Protein AF-A0A9J7I6S0-F1 (afdb_monomer_lite)

Radius of gyration: 41.03 Å; chains: 1; bounding box: 87×59×118 Å

pLDDT: mean 75.22, std 21.23, range [31.39, 98.12]

Secondary structure (DSSP, 8-state):
-HHHHHHHHHHHHHHHHHHHHHSPPPPHHHHHHHHHHHHHHHHHHHHHHHHHHHHHHHHHHHHHHHHHS---PPPHHHHHHHHHHHHHTTT-----HHHHHHHHHHHTS-HHHHHHHHHHHHHHHHHTHHHHHHHHHHHHHHHHHT--------------------PPPP-----------------------PPP---------

Sequence (205 aa):
LIFVSLLSLFFEIVLTRCHFLLCRPITPKEIERMVQIIHKKFSSIQMQLKQSTCEAVMILRSRFLDARRKRRNFSKQASEILNEYFYSHLSNPYPSEEAKEELARKCGITVSQVSNWFGNKRIRYKKNIGKAQEEANLYAAKKAAGASPYSMAGPPSGTTTPMMSPAPPQDSMGYSMGSGGYDQQQPYDNSMGGYDPTLHQDLSP

Foldseek 3Di:
DVVVVVVVVVVVVCVVVVVCVVCVDQDVVNVVVVVVVVVVVVVVVVVVVVVVVVVVVVVVVVVVVVVVPPPDDFDPQLVLLLVVLCLVPVVHLDDDQVRLVVSCVRRVHDSVVSVVVSVVLVVVCVVCVPVNVVVSVVSVVVVVVPPDPDDDDDDDDDDDDDDDDDDDDDDDDDDDDDDDDDDDDDDDPPDDDDDDPPDDDDDDD

Structure (mmCIF, N/CA/C/O backbone):
data_AF-A0A9J7I6S0-F1
#
_entry.id   AF-A0A9J7I6S0-F1
#
loop_
_atom_site.group_PDB
_atom_site.id
_atom_site.type_symbol
_atom_site.label_atom_id
_atom_site.label_alt_id
_atom_site.label_comp_id
_atom_site.label_asym_id
_atom_site.label_entity_id
_atom_site.label_seq_id
_atom_site.pdbx_PDB_ins_code
_atom_site.Cartn_x
_atom_site.Cartn_y
_atom_site.Cartn_z
_atom_site.occupancy
_atom_site.B_iso_or_equiv
_atom_site.auth_seq_id
_atom_site.auth_comp_id
_atom_site.auth_asym_id
_atom_site.auth_atom_id
_atom_site.pdbx_PDB_model_num
ATOM 1 N N . LEU A 1 1 ? 64.705 7.836 -68.319 1.00 72.25 1 LEU A N 1
ATOM 2 C CA . LEU A 1 1 ? 63.367 7.450 -68.829 1.00 72.25 1 LEU A CA 1
ATOM 3 C C . LEU A 1 1 ? 62.834 6.212 -68.109 1.00 72.25 1 LEU A C 1
ATOM 5 O O . LEU A 1 1 ? 61.868 6.358 -67.382 1.00 72.25 1 LEU A O 1
ATOM 9 N N . ILE A 1 2 ? 63.514 5.059 -68.170 1.00 78.25 2 ILE A N 1
ATOM 10 C CA . ILE A 1 2 ? 63.079 3.806 -67.505 1.00 78.25 2 ILE A CA 1
ATOM 11 C C . ILE A 1 2 ? 62.842 3.974 -65.993 1.00 78.25 2 ILE A C 1
ATOM 13 O O . ILE A 1 2 ? 61.810 3.556 -65.484 1.00 78.25 2 ILE A O 1
ATOM 17 N N . PHE A 1 3 ? 63.752 4.640 -65.276 1.00 78.38 3 PHE A N 1
ATOM 18 C CA . PHE A 1 3 ? 63.625 4.840 -63.826 1.00 78.38 3 PHE A CA 1
ATOM 19 C C . PHE A 1 3 ? 62.423 5.721 -63.442 1.00 78.38 3 PHE A C 1
ATOM 21 O O . PHE A 1 3 ? 61.744 5.452 -62.460 1.00 78.38 3 PHE A O 1
ATOM 28 N N . VAL A 1 4 ? 62.121 6.737 -64.257 1.00 82.81 4 VAL A N 1
ATOM 29 C CA . VAL A 1 4 ? 60.955 7.616 -64.063 1.00 82.81 4 VAL A CA 1
ATOM 30 C C . VAL A 1 4 ? 59.667 6.837 -64.328 1.00 82.81 4 VAL A C 1
ATOM 32 O O . VAL A 1 4 ? 58.742 6.902 -63.529 1.00 82.81 4 VAL A O 1
ATOM 35 N N . SER A 1 5 ? 59.635 6.021 -65.386 1.00 82.62 5 SER A N 1
ATOM 36 C CA . SER A 1 5 ? 58.492 5.156 -65.696 1.00 82.62 5 SER A CA 1
ATOM 37 C C . SER A 1 5 ? 58.240 4.098 -64.616 1.00 82.62 5 SER A C 1
ATOM 39 O O . SER A 1 5 ? 57.090 3.853 -64.264 1.00 82.62 5 SER A O 1
ATOM 41 N N . LEU A 1 6 ? 59.295 3.501 -64.051 1.00 81.50 6 LEU A N 1
ATOM 42 C CA . LEU A 1 6 ? 59.177 2.531 -62.958 1.00 81.50 6 LEU A CA 1
ATOM 43 C C . LEU A 1 6 ? 58.720 3.183 -61.647 1.00 81.50 6 LEU A C 1
ATOM 45 O O . LEU A 1 6 ? 57.919 2.589 -60.929 1.00 81.50 6 LEU A O 1
ATOM 49 N N . LEU A 1 7 ? 59.173 4.405 -61.350 1.00 81.62 7 LEU A N 1
ATOM 50 C CA . LEU A 1 7 ? 58.750 5.138 -60.156 1.00 81.62 7 LEU A CA 1
ATOM 51 C C . LEU A 1 7 ? 57.285 5.589 -60.254 1.00 81.62 7 LEU A C 1
ATOM 53 O O . LEU A 1 7 ? 56.545 5.458 -59.282 1.00 81.62 7 LEU A O 1
ATOM 57 N N . SER A 1 8 ? 56.841 6.042 -61.431 1.00 81.81 8 SER A N 1
ATOM 58 C CA . SER A 1 8 ? 55.426 6.338 -61.691 1.00 81.81 8 SER A CA 1
ATOM 59 C C . SER A 1 8 ? 54.553 5.089 -61.576 1.00 81.81 8 SER A C 1
ATOM 61 O O . SER A 1 8 ? 53.502 5.141 -60.945 1.00 81.81 8 SER A O 1
ATOM 63 N N . LEU A 1 9 ? 55.004 3.948 -62.110 1.00 82.38 9 LEU A N 1
ATOM 64 C CA . LEU A 1 9 ? 54.277 2.682 -61.995 1.00 82.38 9 LEU A CA 1
ATOM 65 C C . LEU A 1 9 ? 54.204 2.197 -60.538 1.00 82.38 9 LEU A C 1
ATOM 67 O O . LEU A 1 9 ? 53.163 1.720 -60.096 1.00 82.38 9 LEU A O 1
ATOM 71 N N . PHE A 1 10 ? 55.283 2.356 -59.768 1.00 86.19 10 PHE A N 1
ATOM 72 C CA . PHE A 1 10 ? 55.300 2.029 -58.344 1.00 86.19 10 PHE A CA 1
ATOM 73 C C . PHE A 1 10 ? 54.349 2.925 -57.541 1.00 86.19 10 PHE A C 1
ATOM 75 O O . PHE A 1 10 ? 53.592 2.418 -56.716 1.00 86.19 10 PHE A O 1
ATOM 82 N N . PHE A 1 11 ? 54.339 4.234 -57.809 1.00 84.12 11 PHE A N 1
ATOM 83 C CA . PHE A 1 11 ? 53.445 5.174 -57.134 1.00 84.12 11 PHE A CA 1
ATOM 84 C C . PHE A 1 11 ? 51.974 4.881 -57.452 1.00 84.12 11 PHE A C 1
ATOM 86 O O . PHE A 1 11 ? 51.166 4.820 -56.534 1.00 84.12 11 PHE A O 1
ATOM 93 N N . GLU A 1 12 ? 51.635 4.585 -58.710 1.00 82.50 12 GLU A N 1
ATOM 94 C CA . GLU A 1 12 ? 50.286 4.163 -59.118 1.00 82.50 12 GLU A CA 1
ATOM 95 C C . GLU A 1 12 ? 49.853 2.852 -58.449 1.00 82.50 12 GLU A C 1
ATOM 97 O O . GLU A 1 12 ? 48.741 2.752 -57.930 1.00 82.50 12 GLU A O 1
ATOM 102 N N . ILE A 1 13 ? 50.734 1.848 -58.385 1.00 81.69 13 ILE A N 1
ATOM 103 C CA . ILE A 1 13 ? 50.429 0.567 -57.731 1.00 81.69 13 ILE A CA 1
ATOM 104 C C . ILE A 1 13 ? 50.218 0.760 -56.225 1.00 81.69 13 ILE A C 1
ATOM 106 O O . ILE A 1 13 ? 49.260 0.218 -55.669 1.00 81.69 13 ILE A O 1
ATOM 110 N N . VAL A 1 14 ? 51.079 1.535 -55.559 1.00 79.56 14 VAL A N 1
ATOM 111 C CA . VAL A 1 14 ? 50.970 1.806 -54.118 1.00 79.56 14 VAL A CA 1
ATOM 112 C C . VAL A 1 14 ? 49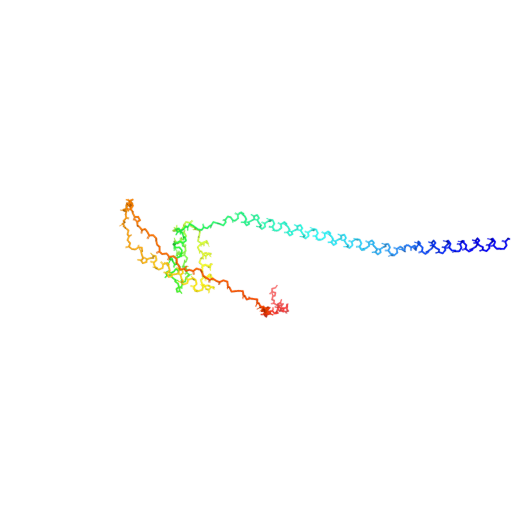.737 2.652 -53.820 1.00 79.56 14 VAL A C 1
ATOM 114 O O . VAL A 1 14 ? 48.998 2.306 -52.906 1.00 79.56 14 VAL A O 1
ATOM 117 N N . LEU A 1 15 ? 49.451 3.690 -54.607 1.00 75.50 15 LEU A N 1
ATOM 118 C CA . LEU A 1 15 ? 48.269 4.536 -54.436 1.00 75.50 15 LEU A CA 1
ATOM 119 C C . LEU A 1 15 ? 46.979 3.740 -54.683 1.00 75.50 15 LEU A C 1
ATOM 121 O O . LEU A 1 15 ? 46.049 3.817 -53.884 1.00 75.50 15 LEU A O 1
ATOM 125 N N . THR A 1 16 ? 46.955 2.886 -55.710 1.00 72.50 16 THR A N 1
ATOM 126 C CA . THR A 1 16 ? 45.819 2.004 -56.019 1.00 72.50 16 THR A CA 1
ATOM 127 C C . THR A 1 16 ? 45.605 0.953 -54.927 1.00 72.50 16 THR A C 1
ATOM 129 O O . THR A 1 16 ? 44.471 0.711 -54.507 1.00 72.50 16 THR A O 1
ATOM 132 N N . ARG A 1 17 ? 46.676 0.337 -54.407 1.00 73.06 17 ARG A N 1
ATOM 133 C CA . ARG A 1 17 ? 46.586 -0.629 -53.298 1.00 73.06 17 ARG A CA 1
ATOM 134 C C . ARG A 1 17 ? 46.224 0.051 -51.976 1.00 73.06 17 ARG A C 1
ATOM 136 O O . ARG A 1 17 ? 45.392 -0.489 -51.256 1.00 73.06 17 ARG A O 1
ATOM 143 N N . CYS A 1 18 ? 46.775 1.225 -51.668 1.00 66.12 18 CYS A N 1
ATOM 144 C CA . CYS A 1 18 ? 46.415 2.010 -50.484 1.00 66.12 18 CYS A CA 1
ATOM 145 C C . CYS A 1 18 ? 44.955 2.463 -50.535 1.00 66.12 18 CYS A C 1
ATOM 147 O O . CYS A 1 18 ? 44.245 2.285 -49.552 1.00 66.12 18 CYS A O 1
ATOM 149 N N . HIS A 1 19 ? 44.474 2.967 -51.671 1.00 68.19 19 HIS A N 1
ATOM 150 C CA . HIS A 1 19 ? 43.074 3.356 -51.847 1.00 68.19 19 HIS A CA 1
ATOM 151 C C . HIS A 1 19 ? 42.121 2.158 -51.676 1.00 68.19 19 HIS A C 1
ATOM 153 O O . HIS A 1 19 ? 41.106 2.256 -50.989 1.00 68.19 19 HIS A O 1
ATOM 159 N N . PHE A 1 20 ? 42.488 0.986 -52.205 1.00 61.53 20 PHE A N 1
ATOM 160 C CA . PHE A 1 20 ? 41.703 -0.245 -52.059 1.00 61.53 20 PHE A CA 1
ATOM 161 C C . PHE A 1 20 ? 41.722 -0.828 -50.632 1.00 61.53 20 PHE A C 1
ATOM 163 O O . PHE A 1 20 ? 40.747 -1.440 -50.197 1.00 61.53 20 PHE A O 1
ATOM 170 N N . LEU A 1 21 ? 42.819 -0.644 -49.889 1.00 60.88 21 LEU A N 1
ATOM 171 C CA . LEU A 1 21 ? 42.944 -1.082 -48.493 1.00 60.88 21 LEU A CA 1
ATOM 172 C C . LEU A 1 21 ? 42.267 -0.116 -47.505 1.00 60.88 21 LEU A C 1
ATOM 174 O O . LEU A 1 21 ? 41.755 -0.569 -46.484 1.00 60.88 21 LEU A O 1
ATOM 178 N N . LEU A 1 22 ? 42.233 1.185 -47.810 1.00 63.19 22 LEU A N 1
ATOM 179 C CA . LEU A 1 22 ? 41.617 2.222 -46.970 1.00 63.19 22 LEU A CA 1
ATOM 180 C C . LEU A 1 22 ? 40.100 2.335 -47.174 1.00 63.19 22 LEU A C 1
ATOM 182 O O . LEU A 1 22 ? 39.379 2.664 -46.235 1.00 63.19 22 LEU A O 1
ATOM 186 N N . CYS A 1 23 ? 39.596 2.007 -48.364 1.00 61.94 23 CYS A N 1
ATOM 187 C CA . CYS A 1 23 ? 38.170 1.998 -48.677 1.00 61.94 23 CYS A CA 1
ATOM 188 C C . CYS A 1 23 ? 37.728 0.595 -49.088 1.00 61.94 23 CYS A C 1
ATOM 190 O O . CYS A 1 23 ? 37.363 0.355 -50.239 1.00 61.94 23 CYS A O 1
ATOM 192 N N . ARG A 1 24 ? 37.751 -0.359 -48.149 1.00 68.44 24 ARG A N 1
ATOM 193 C CA . ARG A 1 24 ? 37.153 -1.672 -48.408 1.00 68.44 24 ARG A CA 1
ATOM 194 C C . ARG A 1 24 ? 35.646 -1.466 -48.648 1.00 68.44 24 ARG A C 1
ATOM 196 O O . ARG A 1 24 ? 34.964 -0.993 -47.737 1.00 68.44 24 ARG A O 1
ATOM 203 N N . PRO A 1 25 ? 35.113 -1.780 -49.842 1.00 71.00 25 PRO A N 1
ATOM 204 C CA . PRO A 1 25 ? 33.725 -1.480 -50.164 1.00 71.00 25 PRO A CA 1
ATOM 205 C C . PRO A 1 25 ? 32.802 -2.289 -49.252 1.00 71.00 25 PRO A C 1
ATOM 207 O O . PRO A 1 25 ? 32.903 -3.516 -49.174 1.00 71.00 25 PRO A O 1
ATOM 210 N N . ILE A 1 26 ? 31.914 -1.593 -48.540 1.00 77.44 26 ILE A N 1
ATOM 211 C CA . ILE A 1 26 ? 30.920 -2.226 -47.675 1.00 77.44 26 ILE A CA 1
ATOM 212 C C . ILE A 1 26 ? 29.985 -3.040 -48.569 1.00 77.44 26 ILE A C 1
ATOM 214 O O . ILE A 1 26 ? 29.344 -2.503 -49.473 1.00 77.44 26 ILE A O 1
ATOM 218 N N . THR A 1 27 ? 29.918 -4.351 -48.338 1.00 85.44 27 THR A N 1
ATOM 219 C CA . THR A 1 27 ? 29.053 -5.214 -49.147 1.00 85.44 27 THR A CA 1
ATOM 220 C C . THR A 1 27 ? 27.579 -4.918 -48.843 1.00 85.44 27 THR A C 1
ATOM 222 O O . THR A 1 27 ? 27.237 -4.703 -47.679 1.00 85.44 27 THR A O 1
ATOM 225 N N . PRO A 1 28 ? 26.667 -4.970 -49.830 1.00 88.06 28 PRO A N 1
ATOM 226 C CA . PRO A 1 28 ? 25.233 -4.760 -49.593 1.00 88.06 28 PRO A CA 1
ATOM 227 C C . PRO A 1 28 ? 24.658 -5.653 -48.477 1.00 88.06 28 PRO A C 1
ATOM 229 O O . PRO A 1 28 ? 23.868 -5.200 -47.656 1.00 88.06 28 PRO A O 1
ATOM 232 N N . LYS A 1 29 ? 25.161 -6.890 -48.355 1.00 86.94 29 LYS A N 1
ATOM 233 C CA . LYS A 1 29 ? 24.804 -7.837 -47.282 1.00 86.94 29 LYS A CA 1
ATOM 234 C C . LYS A 1 29 ? 25.206 -7.362 -45.879 1.00 86.94 29 LYS A C 1
ATOM 236 O O . LYS A 1 29 ? 24.575 -7.732 -44.893 1.00 86.94 29 LYS A O 1
ATOM 241 N N . GLU A 1 30 ? 26.288 -6.595 -45.768 1.00 87.69 30 GLU A N 1
ATOM 242 C CA . GLU A 1 30 ? 26.726 -5.972 -44.514 1.00 87.69 30 GLU A CA 1
ATOM 243 C C . GLU A 1 30 ? 25.759 -4.863 -44.099 1.00 87.69 30 GLU A C 1
ATOM 245 O O . GLU A 1 30 ? 25.342 -4.812 -42.944 1.00 87.69 30 GLU A O 1
ATOM 250 N N . ILE A 1 31 ? 25.344 -4.037 -45.065 1.00 89.00 31 ILE A N 1
ATOM 251 C CA . ILE A 1 31 ? 24.371 -2.957 -44.865 1.00 89.00 31 ILE A CA 1
ATOM 252 C C . ILE A 1 31 ? 23.028 -3.543 -44.420 1.00 89.00 31 ILE A C 1
ATOM 254 O O . ILE A 1 31 ? 22.474 -3.106 -43.415 1.00 89.00 31 ILE A O 1
ATOM 258 N N . GLU A 1 32 ? 22.540 -4.586 -45.095 1.00 93.06 32 GLU A N 1
ATOM 259 C CA . GLU A 1 32 ? 21.309 -5.289 -44.713 1.00 93.06 32 GLU A CA 1
ATOM 260 C C . GLU A 1 32 ? 21.382 -5.843 -43.282 1.00 93.06 32 GLU A C 1
ATOM 262 O O . GLU A 1 32 ? 20.454 -5.647 -42.492 1.00 93.06 32 GLU A O 1
ATOM 267 N N . ARG A 1 33 ? 22.506 -6.471 -42.901 1.00 92.94 33 ARG A N 1
ATOM 268 C CA . ARG A 1 33 ? 22.736 -6.936 -41.521 1.00 92.94 33 ARG A CA 1
ATOM 269 C C . ARG A 1 33 ? 22.703 -5.785 -40.518 1.00 92.94 33 ARG A C 1
ATOM 271 O O . ARG A 1 33 ? 22.066 -5.911 -39.473 1.00 92.94 33 ARG A O 1
ATOM 278 N N . MET A 1 34 ? 23.359 -4.667 -40.820 1.00 93.12 34 MET A N 1
ATOM 279 C CA . MET A 1 34 ? 23.369 -3.489 -39.947 1.00 93.12 34 MET A CA 1
ATOM 280 C C . MET A 1 34 ? 21.966 -2.899 -39.774 1.00 93.12 34 MET A C 1
ATOM 282 O O . MET A 1 34 ? 21.552 -2.647 -38.645 1.00 93.12 34 MET A O 1
ATOM 286 N N . VAL A 1 35 ? 21.194 -2.763 -40.854 1.00 95.38 35 VAL A N 1
ATOM 287 C CA . VAL A 1 35 ? 19.803 -2.281 -40.806 1.00 95.38 35 VAL A CA 1
ATOM 288 C C . VAL A 1 35 ? 18.925 -3.210 -39.964 1.00 95.38 35 VAL A C 1
ATOM 290 O O . VAL A 1 35 ? 18.157 -2.744 -39.122 1.00 95.38 35 VAL A O 1
ATOM 293 N N . GLN A 1 36 ? 19.078 -4.529 -40.102 1.00 94.88 36 GLN A N 1
ATOM 294 C CA . GLN A 1 36 ? 18.363 -5.490 -39.257 1.00 94.88 36 GLN A CA 1
ATOM 295 C C . GLN A 1 36 ? 18.731 -5.352 -37.774 1.00 94.88 36 GLN A C 1
ATOM 297 O O . GLN A 1 36 ? 17.855 -5.435 -36.910 1.00 94.88 36 GLN A O 1
ATOM 302 N N . ILE A 1 37 ? 20.010 -5.124 -37.458 1.00 96.56 37 ILE A N 1
ATOM 303 C CA . ILE A 1 37 ? 20.459 -4.865 -36.083 1.00 96.56 37 ILE A CA 1
ATOM 304 C C . ILE A 1 37 ? 19.821 -3.577 -35.556 1.00 96.56 37 ILE A C 1
ATOM 306 O O . ILE A 1 37 ? 19.310 -3.576 -34.435 1.00 96.56 37 ILE A O 1
ATOM 310 N N . ILE A 1 38 ? 19.781 -2.514 -36.362 1.00 96.62 38 ILE A N 1
ATOM 311 C CA . ILE A 1 38 ? 19.157 -1.237 -35.997 1.00 96.62 38 ILE A CA 1
ATOM 312 C C . ILE A 1 38 ? 17.666 -1.430 -35.710 1.00 96.62 38 ILE A C 1
ATOM 314 O O . ILE A 1 38 ? 17.203 -1.021 -34.648 1.00 96.62 38 ILE A O 1
ATOM 318 N N . HIS A 1 39 ? 16.918 -2.119 -36.575 1.00 97.50 39 HIS A N 1
ATOM 319 C CA . HIS A 1 39 ? 15.495 -2.391 -36.344 1.00 97.50 39 HIS A CA 1
ATOM 320 C C . HIS A 1 39 ? 15.245 -3.218 -35.076 1.00 97.50 39 HIS A C 1
ATOM 322 O O . HIS A 1 39 ? 14.311 -2.935 -34.319 1.00 97.50 39 HIS A O 1
ATOM 328 N N . LYS A 1 40 ? 16.103 -4.207 -34.791 1.00 96.44 40 LYS A N 1
ATOM 329 C CA . LYS A 1 40 ? 16.036 -4.991 -33.548 1.00 96.44 40 LYS A CA 1
ATOM 330 C C . LYS A 1 40 ? 16.305 -4.120 -32.321 1.00 96.44 40 LYS A C 1
ATOM 332 O O . LYS A 1 40 ? 15.558 -4.192 -31.346 1.00 96.44 40 LYS A O 1
ATOM 337 N N . LYS A 1 41 ? 17.333 -3.268 -32.369 1.00 96.31 41 LYS A N 1
ATOM 338 C CA . LYS A 1 41 ? 17.655 -2.328 -31.284 1.00 96.31 41 LYS A CA 1
ATOM 339 C C . LYS A 1 41 ? 16.537 -1.311 -31.077 1.00 96.31 41 LYS A C 1
ATOM 341 O O . LYS A 1 41 ? 16.138 -1.100 -29.939 1.00 96.31 41 LYS A O 1
ATOM 346 N N . PHE A 1 42 ? 15.976 -0.762 -32.151 1.00 98.12 42 PHE A N 1
ATOM 347 C CA . PHE A 1 42 ? 14.841 0.156 -32.093 1.00 98.12 42 PHE A CA 1
ATOM 348 C C . PHE A 1 42 ? 13.621 -0.497 -31.434 1.00 98.12 42 PHE A C 1
ATOM 350 O O . PHE A 1 42 ? 13.045 0.062 -30.505 1.00 98.12 42 PHE A O 1
ATOM 357 N N . SER A 1 43 ? 13.282 -1.722 -31.841 1.00 97.31 43 SER A N 1
ATOM 358 C CA . SER A 1 43 ? 12.174 -2.481 -31.245 1.00 97.31 43 SER A CA 1
ATOM 359 C C . SER A 1 43 ? 12.411 -2.768 -29.759 1.00 97.31 43 SER A C 1
ATOM 361 O O . SER A 1 43 ? 11.501 -2.614 -28.945 1.00 97.31 43 SER A O 1
ATOM 363 N N . SER A 1 44 ? 13.645 -3.124 -29.390 1.00 97.69 44 SER A N 1
ATOM 364 C CA . SER A 1 44 ? 14.041 -3.334 -27.994 1.00 97.69 44 SER A CA 1
ATOM 365 C C . SER A 1 44 ? 13.906 -2.056 -27.165 1.00 97.69 44 SER A C 1
ATOM 367 O O . SER A 1 44 ? 13.341 -2.099 -26.076 1.00 97.69 44 SER A O 1
ATOM 369 N N . ILE A 1 45 ? 14.386 -0.920 -27.678 1.00 97.75 45 ILE A N 1
ATOM 370 C CA . ILE A 1 45 ? 14.277 0.381 -27.005 1.00 97.75 45 ILE A CA 1
ATOM 371 C C . ILE A 1 45 ? 12.804 0.766 -26.851 1.00 97.75 45 ILE A C 1
ATOM 373 O O . ILE A 1 45 ? 12.380 1.143 -25.763 1.00 97.75 45 ILE A O 1
ATOM 377 N N . GLN A 1 46 ? 11.993 0.603 -27.900 1.00 97.44 46 GLN A N 1
ATOM 378 C CA . GLN A 1 46 ? 10.555 0.863 -27.842 1.00 97.44 46 GLN A CA 1
ATOM 379 C C . GLN A 1 46 ? 9.876 0.028 -26.747 1.00 97.44 46 GLN A C 1
ATOM 381 O O . GLN A 1 46 ? 9.049 0.546 -25.998 1.00 97.44 46 GLN A O 1
ATOM 386 N N . MET A 1 47 ? 10.214 -1.259 -26.647 1.00 97.25 47 MET A N 1
ATOM 387 C CA . MET A 1 47 ? 9.663 -2.142 -25.621 1.00 97.25 47 MET A CA 1
ATOM 388 C C . MET A 1 47 ? 10.096 -1.711 -24.218 1.00 97.25 47 MET A C 1
ATOM 390 O O . MET A 1 47 ? 9.254 -1.615 -23.331 1.00 97.25 47 MET A O 1
ATOM 394 N N . GLN A 1 48 ? 11.376 -1.386 -24.028 1.00 96.81 48 GLN A N 1
ATOM 395 C CA . GLN A 1 48 ? 11.898 -0.914 -22.744 1.00 96.81 48 GLN A CA 1
ATOM 396 C C . GLN A 1 48 ? 11.242 0.394 -22.299 1.00 96.81 48 GLN A C 1
ATOM 398 O O . GLN A 1 48 ? 10.866 0.512 -21.138 1.00 96.81 48 GLN A O 1
ATOM 403 N N . LEU A 1 49 ? 11.043 1.347 -23.214 1.00 97.56 49 LEU A N 1
ATOM 404 C CA . LEU A 1 49 ? 10.355 2.605 -22.916 1.00 97.56 49 LEU A CA 1
ATOM 405 C C . LEU A 1 49 ? 8.888 2.377 -22.537 1.00 97.56 49 LEU A C 1
ATOM 407 O O . LEU A 1 49 ? 8.392 2.981 -21.588 1.00 97.56 49 LEU A O 1
ATOM 411 N N . LYS A 1 50 ? 8.186 1.484 -23.247 1.00 96.31 50 LYS A N 1
ATOM 412 C CA . LYS A 1 50 ? 6.806 1.109 -22.900 1.00 96.31 50 LYS A CA 1
ATOM 413 C C . LYS A 1 50 ? 6.739 0.456 -21.522 1.00 96.31 50 LYS A C 1
ATOM 415 O O . LYS A 1 50 ? 5.862 0.805 -20.734 1.00 96.31 50 LYS A O 1
ATOM 420 N N . GLN A 1 51 ? 7.671 -0.448 -21.230 1.00 97.62 51 GLN A N 1
ATOM 421 C CA . GLN A 1 51 ? 7.745 -1.145 -19.953 1.00 97.62 51 GLN A CA 1
ATOM 422 C C . GLN A 1 51 ? 8.024 -0.174 -18.803 1.00 97.62 51 GLN A C 1
ATOM 424 O O . GLN A 1 51 ? 7.237 -0.120 -17.862 1.00 97.62 51 GLN A O 1
ATOM 429 N N . SER A 1 52 ? 9.068 0.654 -18.908 1.00 97.56 52 SER A N 1
ATOM 430 C CA . SER A 1 52 ? 9.426 1.620 -17.862 1.00 97.56 52 SER A CA 1
ATOM 431 C C . SER A 1 52 ? 8.322 2.652 -17.627 1.00 97.56 52 SER A C 1
ATOM 433 O O . SER A 1 52 ? 8.043 3.018 -16.487 1.00 97.56 52 SER A O 1
ATOM 435 N N . THR A 1 53 ? 7.628 3.072 -18.689 1.00 97.44 53 THR A N 1
ATOM 436 C CA . THR A 1 53 ? 6.462 3.956 -18.574 1.00 97.44 53 THR A CA 1
ATOM 437 C C . THR A 1 53 ? 5.313 3.255 -17.855 1.00 97.44 53 THR A C 1
ATOM 439 O O . THR A 1 53 ? 4.728 3.831 -16.941 1.00 97.44 53 THR A O 1
ATOM 442 N N . CYS A 1 54 ? 4.992 2.012 -18.226 1.00 96.50 54 CYS A 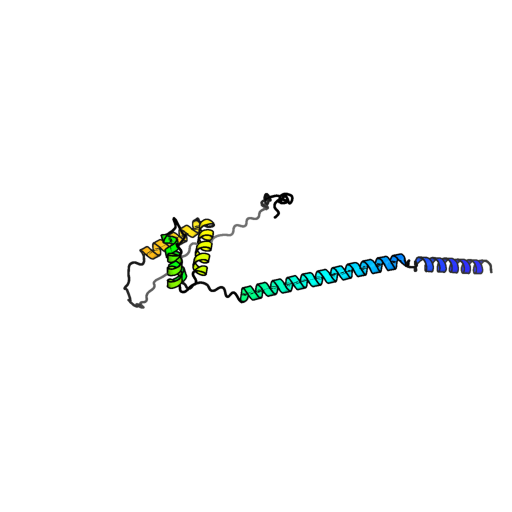N 1
ATOM 443 C CA . CYS A 1 54 ? 3.937 1.238 -17.573 1.00 96.50 54 CYS A CA 1
ATOM 444 C C . CYS A 1 54 ? 4.237 1.045 -16.081 1.00 96.50 54 CYS A C 1
ATOM 446 O O . CYS A 1 54 ? 3.377 1.301 -15.239 1.00 96.50 54 CYS A O 1
ATOM 448 N N . GLU A 1 55 ? 5.474 0.683 -15.744 1.00 97.00 55 GLU A N 1
ATOM 449 C CA . GLU A 1 55 ? 5.938 0.550 -14.364 1.00 97.00 55 GLU A CA 1
ATOM 450 C C . GLU A 1 55 ? 5.810 1.865 -13.596 1.00 97.00 55 GLU A C 1
ATOM 452 O O . GLU A 1 55 ? 5.213 1.890 -12.519 1.00 97.00 55 GLU A O 1
ATOM 457 N N . ALA A 1 56 ? 6.280 2.977 -14.165 1.00 97.19 56 ALA A N 1
ATOM 458 C CA . ALA A 1 56 ? 6.159 4.292 -13.545 1.00 97.19 56 ALA A CA 1
ATOM 459 C C . ALA A 1 56 ? 4.691 4.684 -13.310 1.00 97.19 56 ALA A C 1
ATOM 461 O O . ALA A 1 56 ? 4.343 5.169 -12.230 1.00 97.19 56 ALA A O 1
ATOM 462 N N . VAL A 1 57 ? 3.810 4.429 -14.284 1.00 97.31 57 VAL A N 1
ATOM 463 C CA . VAL A 1 57 ? 2.367 4.682 -14.164 1.00 97.31 57 VAL A CA 1
ATOM 464 C C . VAL A 1 57 ? 1.746 3.801 -13.081 1.00 97.31 57 VAL A C 1
ATOM 466 O O . VAL A 1 57 ? 0.959 4.298 -12.274 1.00 97.31 57 VAL A O 1
ATOM 469 N N . MET A 1 58 ? 2.100 2.516 -13.014 1.00 95.62 58 MET A N 1
ATOM 470 C CA . MET A 1 58 ? 1.605 1.609 -11.975 1.00 95.62 58 MET A CA 1
ATOM 471 C C . MET A 1 58 ? 2.083 2.027 -10.582 1.00 95.62 58 MET A C 1
ATOM 473 O O . MET A 1 58 ? 1.277 2.067 -9.649 1.00 95.62 58 MET A O 1
ATOM 477 N N . ILE A 1 59 ? 3.351 2.419 -10.440 1.00 96.00 59 ILE A N 1
ATOM 478 C CA . ILE A 1 59 ? 3.907 2.946 -9.188 1.00 96.00 59 ILE A CA 1
ATOM 479 C C . ILE A 1 59 ? 3.159 4.214 -8.777 1.00 96.00 59 ILE A C 1
ATOM 481 O O . ILE A 1 59 ? 2.710 4.326 -7.635 1.00 96.00 59 ILE A O 1
ATOM 485 N N . LEU A 1 60 ? 2.977 5.160 -9.700 1.00 95.75 60 LEU A N 1
ATOM 486 C CA . LEU A 1 60 ? 2.267 6.404 -9.421 1.00 95.75 60 LEU A CA 1
ATOM 487 C C . LEU A 1 60 ? 0.811 6.140 -9.023 1.00 95.75 60 LEU A C 1
ATOM 489 O O . LEU A 1 60 ? 0.334 6.705 -8.039 1.00 95.75 60 LEU A O 1
ATOM 493 N N . ARG A 1 61 ? 0.123 5.232 -9.727 1.00 94.50 61 ARG A N 1
ATOM 494 C CA . ARG A 1 61 ? -1.243 4.804 -9.401 1.00 94.50 61 ARG A CA 1
ATOM 495 C C . ARG A 1 61 ? -1.316 4.186 -8.007 1.00 94.50 61 ARG A C 1
ATOM 497 O O . ARG A 1 61 ? -2.216 4.547 -7.251 1.00 94.50 61 ARG A O 1
ATOM 504 N N . SER A 1 62 ? -0.383 3.301 -7.649 1.00 92.12 62 SER A N 1
ATOM 505 C CA . SER A 1 62 ? -0.325 2.719 -6.302 1.00 92.12 62 SER A CA 1
ATOM 506 C C . SER A 1 62 ? -0.144 3.809 -5.257 1.00 92.12 62 SER A C 1
ATOM 508 O O . SER A 1 62 ? -0.973 3.927 -4.361 1.00 92.12 62 SER A O 1
ATOM 510 N N . ARG A 1 63 ? 0.861 4.679 -5.424 1.00 89.38 63 ARG A N 1
ATOM 511 C CA . ARG A 1 63 ? 1.143 5.774 -4.484 1.00 89.38 63 ARG A CA 1
ATOM 512 C C . ARG A 1 63 ? -0.040 6.725 -4.334 1.00 89.38 63 ARG A C 1
ATOM 514 O O . ARG A 1 63 ? -0.328 7.154 -3.223 1.00 89.38 63 ARG A O 1
ATOM 521 N N . PHE A 1 64 ? -0.749 7.023 -5.420 1.00 87.94 64 PHE A N 1
ATOM 522 C CA . PHE A 1 64 ? -1.963 7.835 -5.381 1.00 87.94 64 PHE A CA 1
ATOM 523 C C . PHE A 1 64 ? -3.089 7.142 -4.603 1.00 87.94 64 PHE A C 1
ATOM 525 O O . PHE A 1 64 ? -3.714 7.757 -3.740 1.00 87.94 64 PHE A O 1
ATOM 532 N N . LEU A 1 65 ? -3.338 5.855 -4.861 1.00 84.62 65 LEU A N 1
ATOM 533 C CA . LEU A 1 65 ? -4.356 5.080 -4.145 1.00 84.62 65 LEU A CA 1
ATOM 534 C C . LEU A 1 65 ? -3.999 4.881 -2.665 1.00 84.62 65 LEU A C 1
ATOM 536 O O . LEU A 1 65 ? -4.891 4.921 -1.817 1.00 84.62 65 LEU A O 1
ATOM 540 N N . ASP A 1 66 ? -2.717 4.704 -2.352 1.00 82.06 66 ASP A N 1
ATOM 541 C CA . ASP A 1 66 ? -2.181 4.622 -0.993 1.00 82.06 66 ASP A CA 1
ATOM 542 C C . ASP A 1 66 ? -2.320 5.962 -0.261 1.00 82.06 66 ASP A C 1
ATOM 544 O O . ASP A 1 66 ? -2.820 5.992 0.860 1.00 82.06 66 ASP A O 1
ATOM 548 N N . ALA A 1 67 ? -1.965 7.080 -0.902 1.00 78.88 67 ALA A N 1
ATOM 549 C CA . ALA A 1 67 ? -2.132 8.420 -0.338 1.00 78.88 67 ALA A CA 1
ATOM 550 C C . ALA A 1 67 ? -3.614 8.773 -0.125 1.00 78.88 67 ALA A C 1
ATOM 552 O O . ALA A 1 67 ? -3.974 9.378 0.887 1.00 78.88 67 ALA A O 1
ATOM 553 N N . ARG A 1 68 ? -4.497 8.349 -1.043 1.00 76.44 68 ARG A N 1
ATOM 554 C CA . ARG A 1 68 ? -5.953 8.495 -0.899 1.00 76.44 68 ARG A CA 1
ATOM 555 C C . ARG A 1 68 ? -6.502 7.629 0.232 1.00 76.44 68 ARG A C 1
ATOM 557 O O . ARG A 1 68 ? -7.449 8.032 0.909 1.00 76.44 68 ARG A O 1
ATOM 564 N N . ARG A 1 69 ? -5.906 6.458 0.480 1.00 74.25 69 ARG A N 1
ATOM 565 C CA . ARG A 1 69 ? -6.156 5.659 1.685 1.00 74.25 69 ARG A CA 1
ATOM 566 C C . ARG A 1 69 ? -5.513 6.350 2.886 1.00 74.25 69 ARG A C 1
ATOM 568 O O . ARG A 1 69 ? -4.492 5.917 3.410 1.00 74.25 69 ARG A O 1
ATOM 575 N N . LYS A 1 70 ? -6.154 7.416 3.375 1.00 64.31 70 LYS A N 1
ATOM 576 C CA . LYS A 1 70 ? -5.787 8.059 4.640 1.00 64.31 70 LYS A CA 1
ATOM 577 C C . LYS A 1 70 ? -5.809 6.998 5.741 1.00 64.31 70 LYS A C 1
ATOM 579 O O . LYS A 1 70 ? -6.880 6.577 6.177 1.00 64.31 70 LYS A O 1
ATOM 584 N N . ARG A 1 71 ? -4.627 6.541 6.172 1.00 64.56 71 ARG A N 1
ATOM 585 C CA . ARG A 1 71 ? -4.477 5.593 7.280 1.00 64.56 71 ARG A CA 1
ATOM 586 C C . ARG A 1 71 ? -4.907 6.312 8.553 1.00 64.56 71 ARG A C 1
ATOM 588 O O . ARG A 1 71 ? -4.123 7.000 9.197 1.00 64.56 71 ARG A O 1
ATOM 595 N N . ARG A 1 72 ? -6.194 6.224 8.871 1.00 72.12 72 ARG A N 1
ATOM 596 C CA . ARG A 1 72 ? -6.732 6.749 10.119 1.00 72.12 72 ARG A CA 1
ATOM 597 C C . ARG A 1 72 ? -6.379 5.753 11.211 1.00 72.12 72 ARG A C 1
ATOM 599 O O . ARG A 1 72 ? -6.884 4.634 11.212 1.00 72.12 72 ARG A O 1
ATOM 606 N N . ASN A 1 73 ? -5.483 6.156 12.108 1.00 83.00 73 ASN A N 1
ATOM 607 C CA . ASN A 1 73 ? -5.360 5.472 13.387 1.00 83.00 73 ASN A CA 1
ATOM 608 C C . ASN A 1 73 ? -6.717 5.555 14.090 1.00 83.00 73 ASN A C 1
ATOM 610 O O . ASN A 1 73 ? -7.411 6.572 13.989 1.00 83.00 73 ASN A O 1
ATOM 614 N N . PHE A 1 74 ? -7.107 4.483 14.769 1.00 88.25 74 PHE A N 1
ATOM 615 C CA . PHE A 1 74 ? -8.285 4.530 15.622 1.00 88.25 74 PHE A CA 1
ATOM 616 C C . PHE A 1 74 ? -8.075 5.550 16.740 1.00 88.25 74 PHE A C 1
ATOM 618 O O . PHE A 1 74 ? -6.940 5.844 17.124 1.00 88.25 74 PHE A O 1
ATOM 625 N N . SER A 1 75 ? -9.172 6.100 17.263 1.00 90.88 75 SER A N 1
ATOM 626 C CA . SER A 1 75 ? -9.097 6.944 18.452 1.00 90.88 75 SER A CA 1
ATOM 627 C C . SER A 1 75 ? -8.474 6.156 19.612 1.00 90.88 75 SER A C 1
ATOM 629 O O . SER A 1 75 ? -8.503 4.917 19.640 1.00 90.88 75 SER A O 1
ATOM 631 N N . LYS A 1 76 ? -7.899 6.870 20.586 1.00 90.56 76 LYS A N 1
ATOM 632 C CA . LYS A 1 76 ? -7.337 6.241 21.789 1.00 90.56 76 LYS A CA 1
ATOM 633 C C . LYS A 1 76 ? -8.397 5.398 22.503 1.00 90.56 76 LYS A C 1
ATOM 635 O O . LYS A 1 76 ? -8.139 4.240 22.801 1.00 90.56 76 LYS A O 1
ATOM 640 N N . GLN A 1 77 ? -9.602 5.945 22.653 1.00 93.31 77 GLN A N 1
ATOM 641 C CA . GLN A 1 77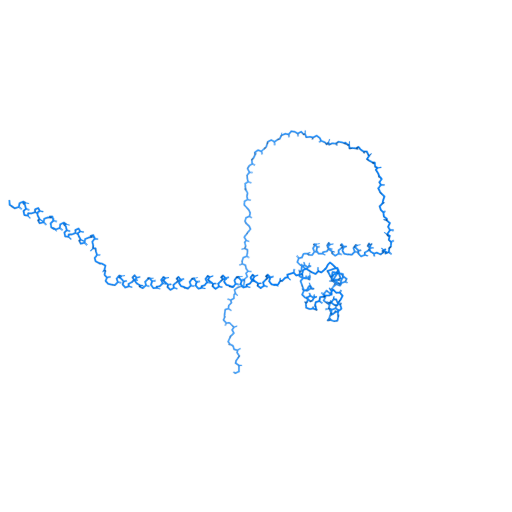 ? -10.741 5.264 23.267 1.00 93.31 77 GLN A CA 1
ATOM 642 C C . GLN A 1 77 ? -11.140 3.986 22.513 1.00 93.31 77 GLN A C 1
ATOM 644 O O . GLN A 1 77 ? -11.269 2.933 23.128 1.00 93.31 77 GLN A O 1
ATOM 649 N N . ALA A 1 78 ? -11.275 4.038 21.181 1.00 93.38 78 ALA A N 1
ATOM 650 C CA . ALA A 1 78 ? -11.584 2.849 20.383 1.00 93.38 78 ALA A CA 1
ATOM 651 C C . ALA A 1 78 ? -10.495 1.774 20.528 1.00 93.38 78 ALA A C 1
ATOM 653 O O . ALA A 1 78 ? -10.786 0.590 20.679 1.00 93.38 78 ALA A O 1
ATOM 654 N N . SER A 1 79 ? -9.227 2.191 20.531 1.00 94.38 79 SER A N 1
ATOM 655 C CA . SER A 1 79 ? -8.100 1.278 20.734 1.00 94.38 79 SER A CA 1
ATOM 656 C C . SER A 1 79 ? -8.107 0.652 22.131 1.00 94.38 79 SER A C 1
ATOM 658 O O . SER A 1 79 ? -7.788 -0.525 22.262 1.00 94.38 79 SER A O 1
ATOM 660 N N . GLU A 1 80 ? -8.462 1.406 23.172 1.00 93.94 80 GLU A N 1
ATOM 661 C CA . GLU A 1 80 ? -8.591 0.895 24.543 1.00 93.94 80 GLU A CA 1
ATOM 662 C C . GLU A 1 80 ? -9.708 -0.153 24.638 1.00 93.94 80 GLU A C 1
ATOM 664 O O . GLU A 1 80 ? -9.444 -1.260 25.096 1.00 93.94 80 GLU A O 1
ATOM 669 N N . ILE A 1 81 ? -10.897 0.127 24.091 1.00 94.50 81 ILE A N 1
ATOM 670 C CA . ILE A 1 81 ? -12.038 -0.808 24.086 1.00 94.50 81 ILE A CA 1
ATOM 671 C C . ILE A 1 81 ? -11.685 -2.123 23.371 1.00 94.50 81 ILE A C 1
ATOM 673 O O . ILE A 1 81 ? -11.950 -3.212 23.883 1.00 94.50 81 ILE A O 1
ATOM 677 N N 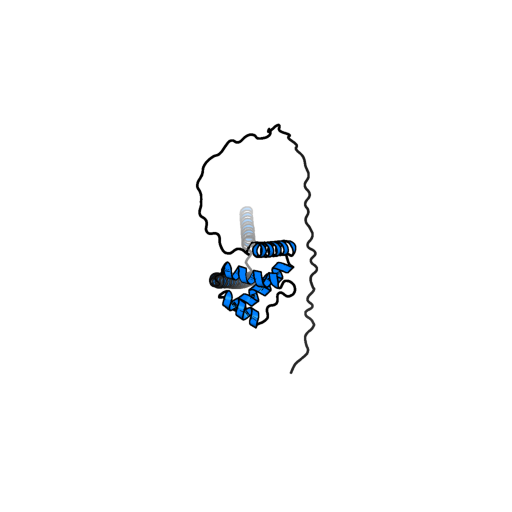. LEU A 1 82 ? -11.059 -2.041 22.192 1.00 95.75 82 LEU A N 1
ATOM 678 C CA . LEU A 1 82 ? -10.656 -3.225 21.426 1.00 95.75 82 LEU A CA 1
ATOM 679 C C . LEU A 1 82 ? -9.578 -4.045 22.152 1.00 95.75 82 LEU A C 1
ATOM 681 O O . LEU A 1 82 ? -9.642 -5.276 22.159 1.00 95.75 82 LEU A O 1
ATOM 685 N N . ASN A 1 83 ? -8.598 -3.381 22.777 1.00 94.38 83 ASN A N 1
ATOM 686 C CA . ASN A 1 83 ? -7.577 -4.062 23.575 1.00 94.38 83 ASN A CA 1
ATOM 687 C C . ASN A 1 83 ? -8.177 -4.700 24.835 1.00 94.38 83 ASN A C 1
ATOM 689 O O . ASN A 1 83 ? -7.803 -5.823 25.154 1.00 94.38 83 ASN A O 1
ATOM 693 N N . GLU A 1 84 ? -9.127 -4.050 25.513 1.00 94.56 84 GLU A N 1
ATOM 694 C CA . GLU A 1 84 ? -9.814 -4.634 26.671 1.00 94.56 84 GLU A CA 1
ATOM 695 C C . GLU A 1 84 ? -10.497 -5.946 26.325 1.00 94.56 84 GLU A C 1
ATOM 697 O O . GLU A 1 84 ? -10.331 -6.950 27.020 1.00 94.56 84 GLU A O 1
ATOM 702 N N . TYR A 1 85 ? -11.263 -5.939 25.235 1.00 95.00 85 TYR A N 1
ATOM 703 C CA . TYR A 1 85 ? -11.953 -7.131 24.784 1.00 95.00 85 TYR A CA 1
ATOM 704 C C . TYR A 1 85 ? -10.945 -8.229 24.431 1.00 95.00 85 TYR A C 1
ATOM 706 O O . TYR A 1 85 ? -11.085 -9.367 24.870 1.00 95.00 85 TYR A O 1
ATOM 714 N N . PHE A 1 86 ? -9.886 -7.880 23.695 1.00 94.69 86 PHE A N 1
ATOM 715 C CA . PHE A 1 86 ? -8.853 -8.835 23.299 1.00 94.69 86 PHE A CA 1
ATOM 716 C C . PHE A 1 86 ? -8.160 -9.473 24.506 1.00 94.69 86 PHE A C 1
ATOM 718 O O . PHE A 1 86 ? -8.010 -10.692 24.547 1.00 94.69 86 PHE A O 1
ATOM 725 N N . TYR A 1 87 ? -7.759 -8.667 25.495 1.00 92.44 87 TYR A N 1
ATOM 726 C CA . TYR A 1 87 ? -7.049 -9.165 26.670 1.00 92.44 87 TYR A CA 1
ATOM 727 C C . TYR A 1 87 ? -7.956 -9.918 27.652 1.00 92.44 87 TYR A C 1
ATOM 729 O O . TYR A 1 87 ? -7.501 -10.862 28.289 1.00 92.44 87 TYR A O 1
ATOM 737 N N . SER A 1 88 ? -9.243 -9.568 27.737 1.00 91.88 88 SER A N 1
ATOM 738 C CA . SER A 1 88 ? -10.216 -10.351 28.518 1.00 91.88 88 SER A CA 1
ATOM 739 C C . SER A 1 88 ? -10.565 -11.701 27.878 1.00 91.88 88 SER A C 1
ATOM 741 O O . SER A 1 88 ? -10.991 -12.606 28.587 1.00 91.88 88 SER A O 1
ATOM 743 N N . HIS A 1 89 ? -10.333 -11.866 26.570 1.00 92.12 89 HIS A N 1
ATOM 744 C CA . HIS A 1 89 ? -10.635 -13.082 25.806 1.00 92.12 89 HIS A CA 1
ATOM 745 C C . HIS A 1 89 ? -9.377 -13.703 25.170 1.00 92.12 89 HIS A C 1
ATOM 747 O O . HIS A 1 89 ? -9.435 -14.229 24.059 1.00 92.12 89 HIS A O 1
ATOM 753 N N . LEU A 1 90 ? -8.223 -13.662 25.852 1.00 89.81 90 LEU A N 1
ATOM 754 C CA . LEU A 1 90 ? -6.956 -14.191 25.313 1.00 89.81 90 LEU A CA 1
ATOM 755 C C . LEU A 1 90 ? -7.003 -15.681 24.957 1.00 89.81 90 LEU A C 1
ATOM 757 O O . LEU A 1 90 ? -6.318 -16.099 24.025 1.00 89.81 90 LEU A O 1
ATOM 761 N N . SER A 1 91 ? -7.804 -16.474 25.672 1.00 87.19 91 SER A N 1
ATOM 762 C CA . SER A 1 91 ? -7.989 -17.901 25.384 1.00 87.19 91 SER A CA 1
ATOM 763 C C . SER A 1 91 ? -8.697 -18.142 24.049 1.00 87.19 91 SER A C 1
ATOM 765 O O . SER A 1 91 ? -8.380 -19.104 23.353 1.00 87.19 91 SER A O 1
ATOM 767 N N . ASN A 1 92 ? -9.624 -17.258 23.665 1.00 90.62 92 ASN A N 1
ATOM 768 C CA . ASN A 1 92 ? -10.370 -17.342 22.414 1.00 90.62 92 ASN A CA 1
ATOM 769 C C . ASN A 1 92 ? -10.667 -15.941 21.827 1.00 90.62 92 ASN A C 1
ATOM 771 O O . ASN A 1 92 ? -11.794 -15.450 21.924 1.00 90.62 92 ASN A O 1
ATOM 775 N N . PRO A 1 93 ? -9.680 -15.279 21.188 1.00 91.00 93 PRO A N 1
ATOM 776 C CA . PRO A 1 93 ? -9.802 -13.899 20.706 1.00 91.00 93 PRO A CA 1
ATOM 777 C C . PRO A 1 93 ? -10.507 -13.813 19.336 1.00 91.00 93 PRO A C 1
ATOM 779 O O . PRO A 1 93 ? -10.007 -13.210 18.371 1.00 91.00 93 PRO A O 1
ATOM 782 N N . TYR A 1 94 ? -11.673 -14.451 19.244 1.00 93.75 94 TYR A N 1
ATOM 783 C CA . TYR A 1 94 ? -12.549 -14.497 18.077 1.00 93.75 94 TYR A CA 1
ATOM 784 C C . TYR A 1 94 ? -13.943 -14.000 18.486 1.00 93.75 94 TYR A C 1
ATOM 786 O O . TYR A 1 94 ? -14.776 -14.807 18.894 1.00 93.75 94 TYR A O 1
ATOM 794 N N . PRO A 1 95 ? -14.204 -12.679 18.415 1.00 93.50 95 PRO A N 1
ATOM 795 C CA . PRO A 1 95 ? -15.526 -12.150 18.733 1.00 93.50 95 PRO A CA 1
ATOM 796 C C . PRO A 1 95 ? -16.583 -12.736 17.787 1.00 93.50 95 PRO A C 1
ATOM 798 O O . PRO A 1 95 ? -16.339 -12.845 16.579 1.00 93.50 95 PRO A O 1
ATOM 801 N N . SER A 1 96 ? -17.749 -13.083 18.339 1.00 95.50 96 SER A N 1
ATOM 802 C CA . SER A 1 96 ? -18.945 -13.439 17.566 1.00 95.50 96 SER A CA 1
ATOM 803 C C . SER A 1 96 ? -19.409 -12.261 16.704 1.00 95.50 96 SER A C 1
ATOM 805 O O . SER A 1 96 ? -18.952 -11.132 16.887 1.00 95.50 96 SER A O 1
ATOM 807 N N . GLU A 1 97 ? -20.315 -12.504 15.757 1.00 94.69 97 GLU A N 1
ATOM 808 C CA . GLU A 1 97 ? -20.799 -11.435 14.874 1.00 94.69 97 GLU A CA 1
ATOM 809 C C . GLU A 1 97 ? -21.487 -10.311 15.663 1.00 94.69 97 GLU A C 1
ATOM 811 O O . GLU A 1 97 ? -21.113 -9.149 15.525 1.00 94.69 97 GLU A O 1
ATOM 816 N N . GLU A 1 98 ? -22.347 -10.673 16.615 1.00 95.44 98 GLU A N 1
ATOM 817 C CA . GLU A 1 98 ? -22.981 -9.737 17.552 1.00 95.44 98 GLU A CA 1
ATOM 818 C C . GLU A 1 98 ? -21.949 -8.937 18.372 1.00 95.44 98 GLU A C 1
ATOM 820 O O . GLU A 1 98 ? -22.044 -7.716 18.509 1.00 95.44 98 GLU A O 1
ATOM 825 N N . ALA A 1 99 ? -20.893 -9.593 18.871 1.00 95.00 99 ALA A N 1
ATOM 826 C CA . ALA A 1 99 ? -19.843 -8.903 19.618 1.00 95.00 99 ALA A CA 1
ATOM 827 C C . ALA A 1 99 ? -19.068 -7.906 18.740 1.00 95.00 99 ALA A C 1
ATOM 829 O O . ALA A 1 99 ? -18.665 -6.842 19.219 1.00 95.00 99 ALA A O 1
ATOM 830 N N . LYS A 1 100 ? -18.856 -8.212 17.453 1.00 96.44 100 LYS A N 1
ATOM 831 C CA . LYS A 1 100 ? -18.222 -7.270 16.519 1.00 96.44 100 LYS A CA 1
ATOM 832 C C . LYS A 1 100 ? -19.114 -6.066 16.242 1.00 96.44 100 LYS A C 1
ATOM 834 O O . LYS A 1 100 ? -18.579 -4.961 16.157 1.00 96.44 100 LYS A O 1
ATOM 839 N N . GLU A 1 101 ? -20.423 -6.262 16.100 1.00 97.00 101 GLU A N 1
ATOM 840 C CA . GLU A 1 101 ? -21.393 -5.175 15.918 1.00 97.00 101 GLU A CA 1
ATOM 841 C C . GLU A 1 101 ? -21.388 -4.225 17.118 1.00 97.00 101 GLU A C 1
ATOM 843 O O . GLU A 1 101 ? -21.267 -3.008 16.953 1.00 97.00 101 GLU A O 1
ATOM 848 N N . GLU A 1 102 ? -21.394 -4.768 18.335 1.00 96.44 102 GLU A N 1
ATOM 849 C CA . GLU A 1 102 ? -21.354 -3.953 19.547 1.00 96.44 102 GLU A CA 1
ATOM 850 C C . GLU A 1 102 ? -20.017 -3.207 19.700 1.00 96.44 102 GLU A C 1
ATOM 852 O O . GLU A 1 102 ? -19.989 -2.019 20.037 1.00 96.44 102 GLU A O 1
ATOM 857 N N . LEU A 1 103 ? -18.887 -3.857 19.399 1.00 96.50 103 LEU A N 1
ATOM 858 C CA . LEU A 1 103 ? -17.573 -3.204 19.397 1.00 96.50 103 LEU A CA 1
ATOM 859 C C . LEU A 1 103 ? -17.486 -2.098 18.339 1.00 96.50 103 LEU A C 1
ATOM 861 O O . LEU A 1 103 ? -16.948 -1.027 18.623 1.00 96.50 103 LEU A O 1
ATOM 865 N N . ALA A 1 104 ? -18.032 -2.332 17.145 1.00 96.69 104 ALA A N 1
ATOM 866 C CA . ALA A 1 104 ? -18.107 -1.351 16.068 1.00 96.69 104 ALA A CA 1
ATOM 867 C C . ALA A 1 104 ? -18.901 -0.113 16.508 1.00 96.69 104 ALA A C 1
ATOM 869 O O . ALA A 1 104 ? -18.408 1.013 16.385 1.00 96.69 104 ALA A O 1
ATOM 870 N N . ARG A 1 105 ? -20.073 -0.326 17.122 1.00 96.31 105 ARG A N 1
ATOM 871 C CA . ARG A 1 105 ? -20.928 0.733 17.672 1.00 96.31 105 ARG A CA 1
ATOM 872 C C . ARG A 1 105 ? -20.221 1.533 18.769 1.00 96.31 105 ARG A C 1
ATOM 874 O O . ARG A 1 105 ? -20.193 2.758 18.693 1.00 96.31 105 ARG A O 1
ATOM 881 N N . LYS A 1 106 ? -19.600 0.866 19.753 1.00 95.12 106 LYS A N 1
ATOM 882 C CA . LYS A 1 106 ? -18.865 1.527 20.853 1.00 95.12 106 LYS A CA 1
ATOM 883 C C . LYS A 1 106 ? -17.654 2.325 20.370 1.00 95.12 106 LYS A C 1
ATOM 885 O O . LYS A 1 106 ? -17.346 3.375 20.923 1.00 95.12 106 LYS A O 1
ATOM 890 N N . CYS A 1 107 ? -16.950 1.817 19.362 1.00 94.75 107 CYS A N 1
ATOM 891 C CA . CYS A 1 107 ? -15.727 2.429 18.849 1.00 94.75 107 CYS A CA 1
ATOM 892 C C . CYS A 1 107 ? -15.980 3.477 17.752 1.00 94.75 107 CYS A C 1
ATOM 894 O O . CYS A 1 107 ? -15.045 4.189 17.380 1.00 94.75 107 CYS A O 1
ATOM 896 N N . GLY A 1 108 ? -17.201 3.560 17.210 1.00 94.44 108 GLY A N 1
ATOM 897 C CA . GLY A 1 108 ? -17.528 4.423 16.071 1.00 94.44 108 GLY A CA 1
ATOM 898 C C . GLY A 1 108 ? -16.794 4.024 14.784 1.00 94.44 108 GLY A C 1
ATOM 899 O O . GLY A 1 108 ? -16.384 4.888 14.009 1.00 94.44 108 GLY A O 1
ATOM 900 N N . ILE A 1 109 ? -16.571 2.724 14.578 1.00 94.50 109 ILE A N 1
ATOM 901 C CA . ILE A 1 109 ? -15.873 2.155 13.412 1.00 94.50 109 ILE A CA 1
ATOM 902 C C . ILE A 1 109 ? -16.742 1.085 12.749 1.00 94.50 109 ILE A C 1
ATOM 904 O O . ILE A 1 109 ? -17.749 0.667 13.306 1.00 94.50 109 ILE A O 1
ATOM 908 N N . THR A 1 110 ? -16.374 0.623 11.556 1.00 95.25 110 THR A N 1
ATOM 909 C CA . THR A 1 110 ? -17.149 -0.409 10.853 1.00 95.25 110 THR A CA 1
ATOM 910 C C . THR A 1 110 ? -16.831 -1.820 11.359 1.00 95.25 110 THR A C 1
ATOM 912 O O . THR A 1 110 ? -15.716 -2.103 11.803 1.00 95.25 110 THR A O 1
ATOM 915 N N . VAL A 1 111 ? -17.777 -2.753 11.215 1.00 95.38 111 VAL A N 1
ATOM 916 C CA . VAL A 1 111 ? -17.597 -4.181 11.565 1.00 95.38 111 VAL A CA 1
ATOM 917 C C . VAL A 1 111 ? -16.406 -4.807 10.821 1.00 95.38 111 VAL A C 1
ATOM 919 O O . VAL A 1 111 ? -15.637 -5.593 11.383 1.00 95.38 111 VAL A O 1
ATOM 922 N N . SER A 1 112 ? -16.176 -4.396 9.569 1.00 94.81 112 SER A N 1
ATOM 923 C CA . SER A 1 112 ? -14.999 -4.809 8.794 1.00 94.81 112 SER A CA 1
ATOM 924 C C . SER A 1 112 ? -13.690 -4.313 9.425 1.00 94.81 112 SER A C 1
ATOM 926 O O . SER A 1 112 ? -12.713 -5.059 9.504 1.00 94.81 112 SER A O 1
ATOM 928 N N . GLN A 1 113 ? -13.654 -3.077 9.937 1.00 94.38 113 GLN A N 1
ATOM 929 C CA . GLN A 1 113 ? -12.487 -2.540 10.644 1.00 94.38 113 GLN A CA 1
ATOM 930 C C . GLN A 1 113 ? -12.208 -3.299 11.947 1.00 94.38 113 GLN A C 1
ATOM 932 O O . GLN A 1 113 ? -11.045 -3.602 12.213 1.00 94.38 113 GLN A O 1
ATOM 937 N N . VAL A 1 114 ? -13.247 -3.669 12.704 1.00 96.19 114 VAL A N 1
ATOM 938 C CA . VAL A 1 114 ? -13.126 -4.538 13.890 1.00 96.19 114 VAL A CA 1
ATOM 939 C C . VAL A 1 114 ? -12.542 -5.897 13.494 1.00 96.19 114 VAL A C 1
ATOM 941 O O . VAL A 1 114 ? -11.522 -6.314 14.040 1.00 96.19 114 VAL A O 1
ATOM 944 N N . SER A 1 115 ? -13.115 -6.552 12.481 1.00 96.00 115 SER A N 1
ATOM 945 C CA . SER A 1 115 ? -12.655 -7.862 11.991 1.00 96.00 115 SER A CA 1
ATOM 946 C C . SER A 1 115 ? -11.181 -7.841 11.576 1.00 96.00 115 SER A C 1
ATOM 948 O O . SER A 1 115 ? -10.383 -8.677 12.013 1.00 96.00 115 SER A O 1
ATOM 950 N N . ASN A 1 116 ? -10.793 -6.830 10.794 1.00 95.31 116 ASN A N 1
ATOM 951 C CA . ASN A 1 116 ? -9.414 -6.626 10.361 1.00 95.31 116 ASN A CA 1
ATOM 952 C C . ASN A 1 116 ? -8.475 -6.326 11.537 1.00 95.31 116 ASN A C 1
ATOM 954 O O . ASN A 1 116 ? -7.326 -6.776 11.544 1.00 95.31 116 ASN A O 1
ATOM 958 N N . TRP A 1 117 ? -8.932 -5.573 12.538 1.00 95.62 117 TRP A N 1
ATOM 959 C CA . TRP A 1 117 ? -8.131 -5.274 13.721 1.00 95.62 117 TRP A CA 1
ATOM 960 C C . TRP A 1 117 ? -7.846 -6.534 14.537 1.00 95.62 117 TRP A C 1
ATOM 962 O O . TRP A 1 117 ? -6.682 -6.791 14.838 1.00 95.62 117 TRP A O 1
ATOM 972 N N . PHE A 1 118 ? -8.859 -7.364 14.813 1.00 96.38 118 PHE A N 1
ATOM 973 C CA . PHE A 1 118 ? -8.682 -8.614 15.562 1.00 96.38 118 PHE A CA 1
ATOM 974 C C . PHE A 1 118 ? -7.790 -9.611 14.818 1.00 96.38 118 PHE A C 1
ATOM 976 O O . PHE A 1 118 ? -6.891 -10.195 15.425 1.00 96.38 118 PHE A O 1
ATOM 983 N N . GLY A 1 119 ? -7.963 -9.753 13.499 1.00 95.75 119 GLY A N 1
ATOM 984 C CA . GLY A 1 119 ? -7.072 -10.574 12.673 1.00 95.75 119 GLY A CA 1
ATOM 985 C C . GLY A 1 119 ? -5.611 -10.131 12.783 1.00 95.75 119 GLY A C 1
ATOM 986 O O . GLY A 1 119 ? -4.728 -10.931 13.097 1.00 95.75 119 GLY A O 1
ATOM 987 N N . ASN A 1 120 ? -5.359 -8.830 12.623 1.00 95.06 120 ASN A N 1
ATOM 988 C CA . ASN A 1 120 ? -4.017 -8.266 12.744 1.00 95.06 120 ASN A CA 1
ATOM 989 C C . ASN A 1 120 ? -3.446 -8.372 14.167 1.00 95.06 120 ASN A C 1
ATOM 991 O O . ASN A 1 120 ? -2.262 -8.680 14.324 1.00 95.06 120 ASN A O 1
ATOM 995 N N . LYS A 1 121 ? -4.254 -8.129 15.207 1.00 94.56 121 LYS A N 1
ATOM 996 C CA . LYS A 1 121 ? -3.827 -8.196 16.613 1.00 94.56 121 LYS A CA 1
ATOM 997 C C . LYS A 1 121 ? -3.405 -9.618 16.990 1.00 94.56 121 LYS A C 1
ATOM 999 O O . LYS A 1 121 ? -2.328 -9.771 17.560 1.00 94.56 121 LYS A O 1
ATOM 1004 N N . ARG A 1 122 ? -4.152 -10.655 16.579 1.00 95.00 122 ARG A N 1
ATOM 1005 C CA . ARG A 1 122 ? -3.769 -12.068 16.796 1.00 95.00 122 ARG A CA 1
ATOM 1006 C C . ARG A 1 122 ? -2.427 -12.420 16.156 1.00 95.00 122 ARG A C 1
ATOM 1008 O O . ARG A 1 122 ? -1.589 -13.046 16.799 1.00 95.00 122 ARG A O 1
ATOM 1015 N N . ILE A 1 123 ? -2.195 -11.995 14.910 1.00 93.69 123 ILE A N 1
ATOM 1016 C CA . ILE A 1 123 ? -0.922 -12.248 14.215 1.00 93.69 123 ILE A CA 1
ATOM 1017 C C . ILE A 1 123 ? 0.241 -11.588 14.966 1.00 93.69 123 ILE A C 1
ATOM 1019 O O . ILE A 1 123 ? 1.270 -12.227 15.174 1.00 93.69 123 ILE A O 1
ATOM 1023 N N . ARG A 1 124 ? 0.084 -10.328 15.396 1.00 92.12 124 ARG A N 1
ATOM 1024 C CA . ARG A 1 124 ? 1.121 -9.611 16.160 1.00 92.12 124 ARG A CA 1
ATOM 1025 C C . ARG A 1 124 ? 1.382 -10.254 17.521 1.00 92.12 124 ARG A C 1
ATOM 1027 O O . ARG A 1 124 ? 2.544 -10.406 17.880 1.00 92.12 124 ARG A O 1
ATOM 1034 N N . TYR A 1 125 ? 0.324 -10.660 18.224 1.00 89.00 125 TYR A N 1
ATOM 1035 C CA . TYR A 1 125 ? 0.418 -11.341 19.515 1.00 89.00 125 TYR A CA 1
ATOM 1036 C C . TYR A 1 125 ? 1.202 -12.654 19.386 1.00 89.00 125 TYR A C 1
ATOM 1038 O O . TYR A 1 125 ? 2.183 -12.857 20.093 1.00 89.00 125 TYR A O 1
ATOM 1046 N N . LYS A 1 126 ? 0.859 -13.494 18.396 1.00 88.38 126 LYS A N 1
ATOM 1047 C CA . LYS A 1 126 ? 1.548 -14.772 18.150 1.00 88.38 126 LYS A CA 1
ATOM 1048 C C . LYS A 1 126 ? 3.011 -14.598 17.731 1.00 88.38 126 LYS A C 1
ATOM 1050 O O . LYS A 1 126 ? 3.850 -15.406 18.106 1.00 88.38 126 LYS A O 1
ATOM 1055 N N . LYS A 1 127 ? 3.325 -13.567 16.938 1.00 88.62 127 LYS A N 1
ATOM 1056 C CA . LYS A 1 127 ? 4.696 -13.316 16.462 1.00 88.62 127 LYS A CA 1
ATOM 1057 C C . LYS A 1 127 ? 5.626 -12.764 17.547 1.00 88.62 127 LYS A C 1
ATOM 1059 O O . LYS A 1 127 ? 6.825 -12.975 17.448 1.00 88.62 127 LYS A O 1
ATOM 1064 N N . ASN A 1 128 ? 5.097 -12.063 18.553 1.00 83.25 128 ASN A N 1
ATOM 1065 C CA . ASN A 1 128 ? 5.889 -11.365 19.570 1.00 83.25 128 ASN A CA 1
ATOM 1066 C C . ASN A 1 128 ? 5.364 -11.641 20.987 1.00 83.25 128 ASN A C 1
ATOM 1068 O O . ASN A 1 128 ? 5.049 -10.701 21.716 1.00 83.25 128 ASN A O 1
ATOM 1072 N N . ILE A 1 129 ? 5.275 -12.917 21.377 1.00 76.38 129 ILE A N 1
ATOM 1073 C CA . ILE A 1 129 ? 4.644 -13.339 22.642 1.00 76.38 129 ILE A CA 1
ATOM 1074 C C . ILE A 1 129 ? 5.217 -12.584 23.854 1.00 76.38 129 ILE A C 1
ATOM 1076 O O . ILE A 1 129 ? 4.443 -12.073 24.653 1.00 76.38 129 ILE A O 1
ATOM 1080 N N . GLY A 1 130 ? 6.543 -12.422 23.957 1.00 72.38 130 GLY A N 1
ATOM 1081 C CA . GLY A 1 130 ? 7.172 -11.722 25.089 1.00 72.38 130 GLY A CA 1
ATOM 1082 C C . GLY A 1 130 ? 6.716 -10.264 25.252 1.00 72.38 130 GLY A C 1
ATOM 1083 O O . GLY A 1 130 ? 6.263 -9.874 26.323 1.00 72.38 130 GLY A O 1
ATOM 1084 N N . LYS A 1 131 ? 6.743 -9.474 24.169 1.00 73.00 131 LYS A N 1
ATOM 1085 C CA . LYS A 1 131 ? 6.276 -8.071 24.185 1.00 73.00 131 LYS A CA 1
ATOM 1086 C C . LYS A 1 131 ? 4.760 -7.969 24.353 1.00 73.00 131 LYS A C 1
ATOM 1088 O O . LYS A 1 131 ? 4.253 -7.056 24.992 1.00 73.00 131 LYS A O 1
ATOM 1093 N N . ALA A 1 132 ? 4.021 -8.907 23.771 1.00 76.06 132 ALA A N 1
ATOM 1094 C CA . ALA A 1 132 ? 2.570 -8.908 23.841 1.00 76.06 132 ALA A CA 1
ATOM 1095 C C . ALA A 1 132 ? 2.053 -9.302 25.236 1.00 76.06 132 ALA A C 1
ATOM 1097 O O . ALA A 1 132 ? 1.004 -8.817 25.659 1.00 76.06 132 ALA A O 1
ATOM 1098 N N . GLN A 1 133 ? 2.801 -10.138 25.962 1.00 73.81 133 GLN A N 1
ATOM 1099 C CA . GLN A 1 133 ? 2.515 -10.470 27.353 1.00 73.81 133 GLN A CA 1
ATOM 1100 C C . GLN A 1 133 ? 2.776 -9.279 28.279 1.00 73.81 133 GLN A C 1
ATOM 1102 O O . GLN A 1 133 ? 1.980 -9.023 29.176 1.00 73.81 133 GLN A O 1
ATOM 1107 N N . GLU A 1 134 ? 3.834 -8.506 28.032 1.00 74.06 134 GLU A N 1
ATOM 1108 C CA . GLU A 1 134 ? 4.087 -7.250 28.744 1.00 74.06 134 GLU A CA 1
ATOM 1109 C C . GLU A 1 134 ? 2.944 -6.239 28.534 1.00 74.06 134 GLU A C 1
ATOM 1111 O O . GLU A 1 134 ? 2.423 -5.688 29.504 1.00 74.06 134 GLU A O 1
ATOM 1116 N N . GLU A 1 135 ? 2.470 -6.060 27.293 1.00 78.69 135 GLU A N 1
ATOM 1117 C CA . GLU A 1 135 ? 1.300 -5.215 27.006 1.00 78.69 135 GLU A CA 1
ATOM 1118 C C . GLU A 1 135 ? 0.029 -5.708 27.719 1.00 78.69 135 GLU A C 1
ATOM 1120 O O . GLU A 1 135 ? -0.756 -4.896 28.215 1.00 78.69 135 GLU A O 1
ATOM 1125 N N . ALA A 1 136 ? -0.185 -7.027 27.773 1.00 77.25 136 ALA A N 1
ATOM 1126 C CA . ALA A 1 136 ? -1.317 -7.623 28.478 1.00 77.25 136 ALA A CA 1
ATOM 1127 C C . ALA A 1 136 ? -1.233 -7.367 29.991 1.00 77.25 136 ALA A C 1
ATOM 1129 O O . ALA A 1 136 ? -2.219 -6.960 30.607 1.00 77.25 136 ALA A O 1
ATOM 1130 N N . ASN A 1 137 ? -0.044 -7.539 30.574 1.00 82.06 137 ASN A N 1
ATOM 1131 C CA . ASN A 1 137 ? 0.213 -7.297 31.992 1.00 82.06 137 ASN A CA 1
ATOM 1132 C C . ASN A 1 137 ? 0.009 -5.816 32.350 1.00 82.06 137 ASN A C 1
ATOM 1134 O O . ASN A 1 137 ? -0.625 -5.509 33.358 1.00 82.06 137 ASN A O 1
ATOM 1138 N N . LEU A 1 138 ? 0.466 -4.892 31.498 1.00 80.56 138 LEU A N 1
ATOM 1139 C CA . LEU A 1 138 ? 0.226 -3.457 31.661 1.00 80.56 138 LEU A CA 1
ATOM 1140 C C . LEU A 1 138 ? -1.272 -3.126 31.623 1.00 80.56 138 LEU A C 1
ATOM 1142 O O . LEU A 1 138 ? -1.755 -2.321 32.422 1.00 80.56 138 LEU A O 1
ATOM 1146 N N . TYR A 1 139 ? -2.022 -3.750 30.710 1.00 80.88 139 TYR A N 1
ATOM 1147 C CA . TYR A 1 139 ? -3.465 -3.539 30.609 1.00 80.88 139 TYR A CA 1
ATOM 1148 C C . TYR A 1 139 ? -4.205 -4.053 31.851 1.00 80.88 139 TYR A C 1
ATOM 1150 O O . TYR A 1 139 ? -5.077 -3.365 32.385 1.00 80.88 139 TYR A O 1
ATOM 1158 N N . ALA A 1 140 ? -3.817 -5.229 32.351 1.00 81.06 140 ALA A N 1
ATOM 1159 C CA . ALA A 1 140 ? -4.336 -5.785 33.596 1.00 81.06 140 ALA A CA 1
ATOM 1160 C C . ALA A 1 140 ? -4.023 -4.880 34.802 1.00 81.06 140 ALA A C 1
ATOM 1162 O O . ALA A 1 140 ? -4.917 -4.592 35.597 1.00 81.06 140 ALA A O 1
ATOM 1163 N N . ALA A 1 141 ? -2.799 -4.352 34.895 1.00 80.75 141 ALA A N 1
ATOM 1164 C CA . ALA A 1 141 ? -2.399 -3.420 35.949 1.00 80.75 141 ALA A CA 1
ATOM 1165 C C . ALA A 1 141 ? -3.191 -2.103 35.898 1.00 80.75 141 ALA A C 1
ATOM 1167 O O . ALA A 1 141 ? -3.664 -1.626 36.928 1.00 80.75 141 ALA A O 1
ATOM 1168 N N . LYS A 1 142 ? -3.415 -1.538 34.703 1.00 77.69 142 LYS A N 1
ATOM 1169 C CA . LYS A 1 142 ? -4.236 -0.326 34.525 1.00 77.69 142 LYS A CA 1
ATOM 1170 C C . LYS A 1 142 ? -5.694 -0.557 34.934 1.00 77.69 142 LYS A C 1
ATOM 1172 O O . LYS A 1 142 ? -6.306 0.331 35.520 1.00 77.69 142 LYS A O 1
ATOM 1177 N N . LYS A 1 143 ? -6.243 -1.745 34.658 1.00 76.06 143 LYS A N 1
ATOM 1178 C CA . LYS A 1 143 ? -7.590 -2.135 35.102 1.00 76.06 143 LYS A CA 1
ATOM 1179 C C . LYS A 1 143 ? -7.667 -2.275 36.625 1.00 76.06 143 LYS A C 1
ATOM 1181 O O . LYS A 1 143 ? -8.628 -1.803 37.219 1.00 76.06 143 LYS A O 1
ATOM 1186 N N . ALA A 1 144 ? -6.641 -2.851 37.253 1.00 72.56 144 ALA A N 1
ATOM 1187 C CA . ALA A 1 144 ? -6.552 -2.966 38.709 1.00 72.56 144 ALA A CA 1
ATOM 1188 C C . ALA A 1 144 ? -6.370 -1.602 39.407 1.00 72.56 144 ALA A C 1
ATOM 1190 O O . ALA A 1 144 ? -6.943 -1.372 40.466 1.00 72.56 144 ALA A O 1
ATOM 1191 N N . ALA A 1 145 ? -5.637 -0.669 38.792 1.00 71.25 145 ALA A N 1
ATOM 1192 C CA . ALA A 1 145 ? -5.448 0.693 39.300 1.00 71.25 145 ALA A CA 1
ATOM 1193 C C . ALA A 1 145 ? -6.656 1.628 39.052 1.00 71.25 145 ALA A C 1
ATOM 1195 O O . ALA A 1 145 ? -6.703 2.731 39.589 1.00 71.25 145 ALA A O 1
ATOM 1196 N N . GLY A 1 146 ? -7.627 1.209 38.232 1.00 58.12 146 GLY A N 1
ATOM 1197 C CA . GLY A 1 146 ? -8.754 2.022 37.758 1.00 58.12 146 GLY A CA 1
ATOM 1198 C C . GLY A 1 146 ? -10.060 1.898 38.551 1.00 58.12 146 GLY A C 1
ATOM 1199 O O . GLY A 1 146 ? -11.105 2.280 38.032 1.00 58.12 146 GLY A O 1
ATOM 1200 N N . ALA A 1 147 ? -10.033 1.385 39.784 1.00 48.12 147 ALA A N 1
ATOM 1201 C CA . ALA A 1 147 ? -11.200 1.290 40.668 1.00 48.12 147 ALA A CA 1
ATOM 1202 C C . ALA A 1 147 ? -11.311 2.475 41.654 1.00 48.12 147 ALA A C 1
ATOM 1204 O O . ALA A 1 147 ? -11.535 2.273 42.843 1.00 48.12 147 ALA A O 1
ATOM 1205 N N . SER A 1 148 ? -11.142 3.718 41.186 1.00 41.19 148 SER A N 1
ATOM 1206 C CA . SER A 1 148 ? -11.434 4.902 42.010 1.00 41.19 148 SER A CA 1
ATOM 1207 C C . SER A 1 148 ? -11.895 6.091 41.156 1.00 41.19 148 SER A C 1
ATOM 1209 O O . SER A 1 148 ? -11.073 6.710 40.477 1.00 41.19 148 SER A O 1
ATOM 1211 N N . PRO A 1 149 ? -13.199 6.427 41.144 1.00 52.53 149 PRO A N 1
ATOM 1212 C CA . PRO A 1 149 ? -13.709 7.601 40.461 1.00 52.53 149 PRO A CA 1
ATOM 1213 C C . PRO A 1 149 ? -14.078 8.680 41.487 1.00 52.53 149 PRO A C 1
ATOM 1215 O O . PRO A 1 149 ? -15.253 8.834 41.775 1.00 52.53 149 PRO A O 1
ATOM 1218 N N . TYR A 1 150 ? -13.101 9.389 42.064 1.00 42.84 150 TYR A N 1
ATOM 1219 C CA . TYR A 1 150 ? -13.211 10.791 42.520 1.00 42.84 150 TYR A CA 1
ATOM 1220 C C . TYR A 1 150 ? -11.945 11.203 43.290 1.00 42.84 150 TYR A C 1
ATOM 1222 O O . TYR A 1 150 ? -11.742 10.802 44.432 1.00 42.84 150 TYR A O 1
ATOM 1230 N N . SER A 1 151 ? -11.122 12.067 42.699 1.00 42.91 151 SER A N 1
ATOM 1231 C CA . SER A 1 151 ? -10.257 12.985 43.454 1.00 42.91 151 SER A CA 1
ATOM 1232 C C . SER A 1 151 ? -9.792 14.115 42.538 1.00 42.91 151 SER A C 1
ATOM 1234 O O . SER A 1 151 ? -8.672 14.167 42.043 1.00 42.91 151 SER A O 1
ATOM 1236 N N . MET A 1 152 ? -10.717 15.047 42.308 1.00 52.25 152 MET A N 1
ATOM 1237 C CA . MET A 1 152 ? -10.366 16.437 42.037 1.00 52.25 152 MET A CA 1
ATOM 1238 C C . MET A 1 152 ? -9.723 17.012 43.308 1.00 52.25 152 MET A C 1
ATOM 1240 O O . MET A 1 152 ? -10.421 17.224 44.295 1.00 52.25 152 MET A O 1
ATOM 1244 N N . ALA A 1 153 ? -8.418 17.272 43.293 1.00 41.84 153 ALA A N 1
ATOM 1245 C CA . ALA A 1 153 ? -7.769 18.181 44.236 1.00 41.84 153 ALA A CA 1
ATOM 1246 C C . ALA A 1 153 ? -6.555 18.819 43.546 1.00 41.84 153 ALA A C 1
ATOM 1248 O O . ALA A 1 153 ? -5.687 18.121 43.026 1.00 41.84 153 ALA A O 1
ATOM 1249 N N . GLY A 1 154 ? -6.579 20.151 43.462 1.00 39.25 154 GLY A N 1
ATOM 1250 C CA . GLY A 1 154 ? -5.641 20.985 42.711 1.00 39.25 154 GLY A CA 1
ATOM 1251 C C . GLY A 1 154 ? -4.224 21.072 43.300 1.00 39.25 154 GLY A C 1
ATOM 1252 O O . GLY A 1 154 ? -3.902 20.393 44.274 1.00 39.25 154 GLY A O 1
ATOM 1253 N N . PRO A 1 155 ? -3.357 21.903 42.696 1.00 52.66 155 PRO A N 1
ATOM 1254 C CA . PRO A 1 155 ? -1.937 21.934 43.013 1.00 52.66 155 PRO A CA 1
ATOM 1255 C C . PRO A 1 155 ? -1.665 22.805 44.246 1.00 52.66 155 PRO A C 1
ATOM 1257 O O . PRO A 1 155 ? -2.282 23.863 44.384 1.00 52.66 155 PRO A O 1
ATOM 1260 N N . PRO A 1 156 ? -0.662 22.465 45.070 1.00 48.16 156 PRO A N 1
ATOM 1261 C CA . PRO A 1 156 ? 0.019 23.460 45.871 1.00 48.16 156 PRO A CA 1
ATOM 1262 C C . PRO A 1 156 ? 1.447 23.661 45.360 1.00 48.16 156 PRO A C 1
ATOM 1264 O O . P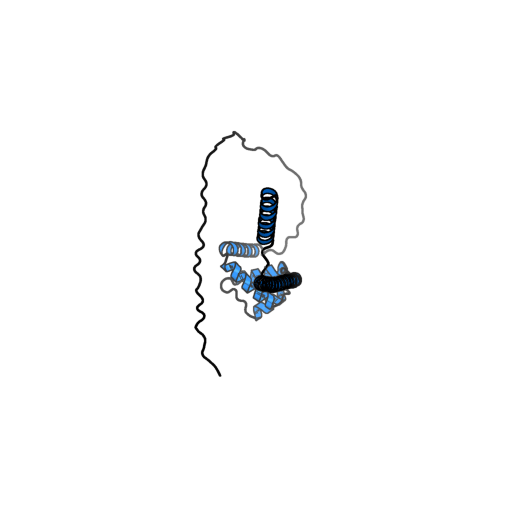RO A 1 156 ? 2.297 22.772 45.394 1.00 48.16 156 PRO A O 1
ATOM 1267 N N . SER A 1 157 ? 1.690 24.881 44.892 1.00 44.50 157 SER A N 1
ATOM 1268 C CA . SER A 1 157 ? 2.999 25.521 44.838 1.00 44.50 157 SER A CA 1
ATOM 1269 C C . SER A 1 157 ? 3.603 25.578 46.246 1.00 44.50 157 SER A C 1
ATOM 1271 O O . SER A 1 157 ? 2.910 25.954 47.189 1.00 44.50 157 SER A O 1
ATOM 1273 N N . GLY A 1 158 ? 4.889 25.259 46.399 1.00 40.69 158 GLY A N 1
ATOM 1274 C CA . GLY A 1 158 ? 5.569 25.356 47.692 1.00 40.69 158 GLY A CA 1
ATOM 1275 C C . GLY A 1 158 ? 7.029 24.922 47.629 1.00 40.69 158 GLY A C 1
ATOM 1276 O O . GLY A 1 158 ? 7.347 23.742 47.666 1.00 40.69 158 GLY A O 1
ATOM 1277 N N . THR A 1 159 ? 7.897 25.915 47.496 1.00 42.62 159 THR A N 1
ATOM 1278 C CA . THR A 1 159 ? 9.362 25.913 47.457 1.00 42.62 159 THR A CA 1
ATOM 1279 C C . THR A 1 159 ? 10.018 25.140 48.613 1.00 42.62 159 THR A C 1
ATOM 1281 O O . THR A 1 159 ? 9.585 25.282 49.751 1.00 42.62 159 THR A O 1
ATOM 1284 N N . THR A 1 160 ? 11.110 24.406 48.354 1.00 40.12 160 THR A N 1
ATOM 1285 C CA . THR A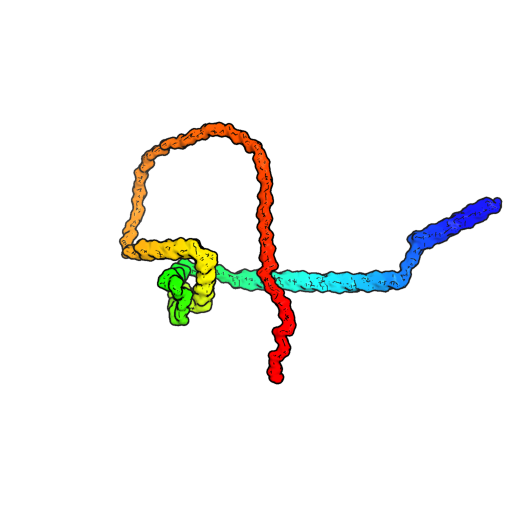 1 160 ? 12.452 24.566 48.980 1.00 40.12 160 THR A CA 1
ATOM 1286 C C . THR A 1 160 ? 13.358 23.367 48.668 1.00 40.12 160 THR A C 1
ATOM 1288 O O . THR A 1 160 ? 13.127 22.243 49.096 1.00 40.12 160 THR A O 1
ATOM 1291 N N . THR A 1 161 ? 14.423 23.622 47.908 1.00 50.44 161 THR A N 1
ATOM 1292 C CA . THR A 1 161 ? 15.619 22.767 47.823 1.00 50.44 161 THR A CA 1
ATOM 1293 C C . THR A 1 161 ? 16.353 22.725 49.165 1.00 50.44 161 THR A C 1
ATOM 1295 O O . THR A 1 161 ? 16.352 23.731 49.877 1.00 50.44 161 THR A O 1
ATOM 1298 N N . PRO A 1 162 ? 17.118 21.653 49.436 1.00 49.12 162 PRO A N 1
ATOM 1299 C CA . PRO A 1 162 ? 18.557 21.893 49.529 1.00 49.12 162 PRO A CA 1
ATOM 1300 C C . PRO A 1 162 ? 19.443 20.805 48.891 1.00 49.12 162 PRO A C 1
ATOM 1302 O O . PRO A 1 162 ? 19.287 19.615 49.124 1.00 49.12 162 PRO A O 1
ATOM 1305 N N . MET A 1 163 ? 20.433 21.316 48.153 1.00 40.94 163 MET A N 1
ATOM 1306 C CA . MET A 1 163 ? 21.847 20.919 48.124 1.00 40.94 163 MET A CA 1
ATOM 1307 C C . MET A 1 163 ? 22.265 19.533 47.586 1.00 40.94 163 MET A C 1
ATOM 1309 O O . MET A 1 163 ? 22.087 18.489 48.201 1.00 40.94 163 MET A O 1
ATOM 1313 N N . MET A 1 164 ? 22.949 19.593 46.439 1.00 50.22 164 MET A N 1
ATOM 1314 C CA . MET A 1 164 ? 23.750 18.548 45.793 1.00 50.22 164 MET A CA 1
ATOM 1315 C C . MET A 1 164 ? 25.133 18.388 46.444 1.00 50.22 164 MET A C 1
ATOM 1317 O O . MET A 1 164 ? 25.721 19.394 46.844 1.00 50.22 164 MET A O 1
ATOM 1321 N N . SER A 1 165 ? 25.686 17.163 46.424 1.00 55.97 165 SER A N 1
ATOM 1322 C CA . SER A 1 165 ? 27.112 16.806 46.177 1.00 55.97 165 SER A CA 1
ATOM 1323 C C . SER A 1 165 ? 27.366 15.303 46.446 1.00 55.97 165 SER A C 1
ATOM 1325 O O . SER A 1 165 ? 26.593 14.716 47.200 1.00 55.97 165 SER A O 1
ATOM 1327 N N . PRO A 1 166 ? 28.484 14.685 45.997 1.00 52.84 166 PRO A N 1
ATOM 1328 C CA . PRO A 1 166 ? 29.293 14.931 44.795 1.00 52.84 166 PRO A CA 1
ATOM 1329 C C . PRO A 1 166 ? 29.603 13.637 43.986 1.00 52.84 166 PRO A C 1
ATOM 1331 O O . PRO A 1 166 ? 29.280 12.520 44.382 1.00 52.84 166 PRO A O 1
ATOM 1334 N N . ALA A 1 167 ? 30.237 13.820 42.823 1.00 50.94 167 ALA A N 1
ATOM 1335 C CA . ALA A 1 167 ? 30.684 12.795 41.873 1.00 50.94 167 ALA A CA 1
ATOM 1336 C C . ALA A 1 167 ? 31.868 11.927 42.370 1.00 50.94 167 ALA A C 1
ATOM 1338 O O . ALA A 1 167 ? 32.647 12.393 43.203 1.00 50.94 167 ALA A O 1
ATOM 1339 N N . PRO A 1 168 ? 32.079 10.714 41.813 1.00 62.34 168 PRO A N 1
ATOM 1340 C CA . PRO A 1 168 ? 33.342 9.988 41.929 1.00 62.34 168 PRO A CA 1
ATOM 1341 C C . PRO A 1 168 ? 34.358 10.403 40.835 1.00 62.34 168 PRO A C 1
ATOM 1343 O O . PRO A 1 168 ? 33.960 10.960 39.808 1.00 62.34 168 PRO A O 1
ATOM 1346 N N . PRO A 1 169 ? 35.667 10.154 41.041 1.00 57.31 169 PRO A N 1
ATOM 1347 C CA . PRO A 1 169 ? 36.753 10.778 40.286 1.00 57.31 169 PRO A CA 1
ATOM 1348 C C . PRO A 1 169 ? 37.004 10.100 38.934 1.00 57.31 169 PRO A C 1
ATOM 1350 O O . PRO A 1 169 ? 36.936 8.877 38.814 1.00 57.31 169 PRO A O 1
ATOM 1353 N N . GLN A 1 170 ? 37.355 10.906 37.929 1.00 44.00 170 GLN A N 1
ATOM 1354 C CA . GLN A 1 170 ? 38.053 10.438 36.736 1.00 44.00 170 GLN A CA 1
ATOM 1355 C C . GLN A 1 170 ? 39.533 10.270 37.064 1.00 44.00 170 GLN A C 1
ATOM 1357 O O . GLN A 1 170 ? 40.170 11.248 37.439 1.00 44.00 170 GLN A O 1
ATOM 1362 N N . ASP A 1 171 ? 40.076 9.079 36.824 1.00 36.97 171 ASP A N 1
ATOM 1363 C CA . ASP A 1 171 ? 41.509 8.912 36.634 1.00 36.97 171 ASP A CA 1
ATOM 1364 C C . ASP A 1 171 ? 41.820 7.982 35.458 1.00 36.97 171 ASP A C 1
ATOM 1366 O O . ASP A 1 171 ? 41.323 6.864 35.345 1.00 36.97 171 ASP A O 1
ATOM 1370 N N . SER A 1 172 ? 42.725 8.516 34.642 1.00 43.34 172 SER A N 1
ATOM 1371 C CA . SER A 1 172 ? 43.758 7.864 33.847 1.00 43.34 172 SER A CA 1
ATOM 1372 C C . SER A 1 172 ? 43.405 7.085 32.575 1.00 43.34 172 SER A C 1
ATOM 1374 O O . SER A 1 172 ? 42.819 6.005 32.560 1.00 43.34 172 SER A O 1
ATOM 1376 N N . MET A 1 173 ? 43.939 7.652 31.490 1.00 45.47 173 MET A N 1
ATOM 1377 C CA . MET A 1 173 ? 44.290 7.022 30.225 1.00 45.47 173 MET A CA 1
ATOM 1378 C C . MET A 1 173 ? 44.835 5.593 30.365 1.00 45.47 173 MET A C 1
ATOM 1380 O O . MET A 1 173 ? 45.789 5.337 31.097 1.00 45.47 173 MET A O 1
ATOM 1384 N N . GLY A 1 174 ? 44.324 4.705 29.515 1.00 39.06 174 GLY A N 1
ATOM 1385 C CA . GLY A 1 174 ? 44.963 3.446 29.156 1.00 39.06 174 GLY A CA 1
ATOM 1386 C C . GLY A 1 174 ? 44.787 3.205 27.663 1.00 39.06 174 GLY A C 1
ATOM 1387 O O . GLY A 1 174 ? 43.727 2.777 27.217 1.00 39.06 174 GLY A O 1
ATOM 1388 N N . TYR A 1 175 ? 45.817 3.521 26.881 1.00 39.78 175 TYR A N 1
ATOM 1389 C CA . TYR A 1 175 ? 45.926 3.112 25.486 1.00 39.78 175 TYR A CA 1
ATOM 1390 C C . TYR A 1 175 ? 46.022 1.584 25.413 1.00 39.78 175 TYR A C 1
ATOM 1392 O O . TYR A 1 175 ? 46.857 0.990 26.093 1.00 39.78 175 TYR A O 1
ATOM 1400 N N . SER A 1 176 ? 45.238 0.947 24.542 1.00 44.09 176 SER A N 1
ATOM 1401 C CA . SER A 1 176 ? 45.586 -0.377 24.029 1.00 44.09 176 SER A CA 1
ATOM 1402 C C . SER A 1 176 ? 45.127 -0.528 22.581 1.00 44.09 176 SER A C 1
ATOM 1404 O O . SER A 1 176 ? 43.939 -0.556 22.267 1.00 44.09 176 SER A O 1
ATOM 1406 N N . MET A 1 177 ? 46.126 -0.545 21.702 1.00 43.34 177 MET A N 1
ATOM 1407 C CA . MET A 1 177 ? 46.078 -1.042 20.331 1.00 43.34 177 MET A CA 1
ATOM 1408 C C . MET A 1 177 ? 45.785 -2.546 20.326 1.00 43.34 177 MET A C 1
ATOM 1410 O O . MET A 1 177 ? 46.352 -3.267 21.142 1.00 43.34 177 MET A O 1
ATOM 1414 N N . GLY A 1 178 ? 45.066 -3.033 19.311 1.00 35.28 178 GLY A N 1
ATOM 1415 C CA . GLY A 1 178 ? 45.336 -4.379 18.799 1.00 35.28 178 GLY A CA 1
ATOM 1416 C C . GLY A 1 178 ? 44.137 -5.213 18.362 1.00 35.28 178 GLY A C 1
ATOM 1417 O O . GLY A 1 178 ? 43.514 -5.871 19.180 1.00 35.28 178 GLY A O 1
ATOM 1418 N N . SER A 1 179 ? 43.986 -5.285 17.037 1.00 35.66 179 SER A N 1
ATOM 1419 C CA . SER A 1 179 ? 43.708 -6.495 16.247 1.00 35.66 179 SER A CA 1
ATOM 1420 C C . SER A 1 179 ? 42.373 -7.235 16.348 1.00 35.66 179 SER A C 1
ATOM 1422 O O . SER A 1 179 ? 41.942 -7.691 17.397 1.00 35.66 179 SER A O 1
ATOM 1424 N N . GLY A 1 180 ? 41.876 -7.574 15.154 1.00 32.91 180 GLY A N 1
ATOM 1425 C CA . GLY A 1 180 ? 41.289 -8.890 14.905 1.00 32.91 180 GLY A CA 1
ATOM 1426 C C . GLY A 1 180 ? 39.836 -8.843 14.472 1.00 32.91 180 GLY A C 1
ATOM 1427 O O . GLY A 1 180 ? 38.934 -8.880 15.298 1.00 32.91 180 GLY A O 1
ATOM 1428 N N . GLY A 1 181 ? 39.623 -8.785 13.159 1.00 31.72 181 GLY A N 1
ATOM 1429 C CA . GLY A 1 181 ? 38.315 -9.008 12.563 1.00 31.72 181 GLY A CA 1
ATOM 1430 C C . GLY A 1 181 ? 37.901 -10.476 12.603 1.00 31.72 181 GLY A C 1
ATOM 1431 O O . GLY A 1 181 ? 38.740 -11.371 12.530 1.00 31.72 181 GLY A O 1
ATOM 1432 N N . TYR A 1 182 ? 36.591 -10.694 12.620 1.00 36.25 182 TYR A N 1
ATOM 1433 C CA . TYR A 1 182 ? 35.954 -11.875 12.049 1.00 36.25 182 TYR A CA 1
ATOM 1434 C C . TYR A 1 182 ? 34.558 -11.479 11.564 1.00 36.25 182 TYR A C 1
ATOM 1436 O O . TYR A 1 182 ? 33.661 -11.155 12.342 1.00 36.25 182 TYR A O 1
ATOM 1444 N N . ASP A 1 183 ? 34.440 -11.483 10.238 1.00 37.97 183 ASP A N 1
ATOM 1445 C CA . ASP A 1 183 ? 33.217 -11.683 9.473 1.00 37.97 183 ASP A CA 1
ATOM 1446 C C . ASP A 1 183 ? 32.402 -12.838 10.071 1.00 37.97 183 ASP A C 1
ATOM 1448 O O . ASP A 1 183 ? 32.928 -13.931 10.289 1.00 37.97 183 ASP A O 1
ATOM 1452 N N . GLN A 1 184 ? 31.102 -12.632 10.272 1.00 36.31 184 GLN A N 1
ATOM 1453 C CA . GLN A 1 184 ? 30.165 -13.740 10.428 1.00 36.31 184 GLN A CA 1
ATOM 1454 C C . GLN A 1 184 ? 28.986 -13.534 9.481 1.00 36.31 184 GLN A C 1
ATOM 1456 O O . GLN A 1 184 ? 27.910 -13.066 9.846 1.00 36.31 184 GLN A O 1
ATOM 1461 N N . GLN A 1 185 ? 29.235 -13.884 8.221 1.00 31.39 185 GLN A N 1
ATOM 1462 C CA . GLN A 1 185 ? 28.209 -14.156 7.226 1.00 31.39 185 GLN A CA 1
ATOM 1463 C C . GLN A 1 185 ? 27.535 -15.484 7.588 1.00 31.39 185 GLN A C 1
ATOM 1465 O O . GLN A 1 185 ? 28.151 -16.546 7.540 1.00 31.39 185 GLN A O 1
ATOM 1470 N N . GLN A 1 186 ? 26.268 -15.412 7.992 1.00 34.41 186 GLN A N 1
ATOM 1471 C CA . GLN A 1 186 ? 25.396 -16.578 8.122 1.00 34.41 186 GLN A CA 1
ATOM 1472 C C . GLN A 1 186 ? 24.850 -16.951 6.730 1.00 34.41 186 GLN A C 1
ATOM 1474 O O . GLN A 1 186 ? 24.360 -16.061 6.025 1.00 34.41 186 GLN A O 1
ATOM 1479 N N . PRO A 1 187 ? 24.918 -18.227 6.312 1.00 41.38 187 PRO A N 1
ATOM 1480 C CA . PRO A 1 187 ? 24.401 -18.660 5.024 1.00 41.38 187 PRO A CA 1
ATOM 1481 C C . PRO A 1 187 ? 22.871 -18.730 5.057 1.00 41.38 187 PRO A C 1
ATOM 1483 O O . PRO A 1 187 ? 22.276 -19.334 5.949 1.00 41.38 187 PRO A O 1
ATOM 1486 N N . TYR A 1 188 ? 22.231 -18.117 4.061 1.00 37.22 188 TYR A N 1
ATOM 1487 C CA . TYR A 1 188 ? 20.817 -18.332 3.770 1.00 37.22 188 TYR A CA 1
ATOM 1488 C C . TYR A 1 188 ? 20.618 -19.785 3.318 1.00 37.22 188 TYR A C 1
ATOM 1490 O O . TYR A 1 188 ? 21.032 -20.161 2.222 1.00 37.22 188 TYR A O 1
ATOM 1498 N N . ASP A 1 189 ? 19.969 -20.586 4.161 1.00 39.06 189 ASP A N 1
ATOM 1499 C CA . ASP A 1 189 ? 19.346 -21.850 3.773 1.00 39.06 189 ASP A CA 1
ATOM 1500 C C . ASP A 1 189 ? 18.150 -21.540 2.861 1.00 39.06 189 ASP A C 1
ATOM 1502 O O . ASP A 1 189 ? 17.102 -21.056 3.296 1.00 39.06 189 ASP A O 1
ATOM 1506 N N . ASN A 1 190 ? 18.351 -21.741 1.560 1.00 47.53 190 ASN A N 1
ATOM 1507 C CA . ASN A 1 190 ? 17.334 -21.596 0.533 1.00 47.53 190 ASN A CA 1
ATOM 1508 C C . ASN A 1 190 ? 16.701 -22.968 0.267 1.00 47.53 190 ASN A C 1
ATOM 1510 O O . ASN A 1 190 ? 16.966 -23.596 -0.756 1.00 47.53 190 ASN A O 1
ATOM 1514 N N . SER A 1 191 ? 15.873 -23.435 1.200 1.00 50.09 191 SER A N 1
ATOM 1515 C CA . SER A 1 191 ? 15.059 -24.639 1.034 1.00 50.09 191 SER A CA 1
ATOM 1516 C C . SER A 1 191 ? 13.579 -24.268 1.072 1.00 50.09 191 SER A C 1
ATOM 1518 O O . SER A 1 191 ? 12.909 -24.328 2.103 1.00 50.09 191 SER A O 1
ATOM 1520 N N . MET A 1 192 ? 13.052 -23.829 -0.074 1.00 46.22 192 MET A N 1
ATOM 1521 C CA . MET A 1 192 ? 11.609 -23.733 -0.273 1.00 46.22 192 MET A CA 1
ATOM 1522 C C . MET A 1 192 ? 11.234 -24.095 -1.714 1.00 46.22 192 MET A C 1
ATOM 1524 O O . MET A 1 192 ? 11.333 -23.284 -2.627 1.00 46.22 192 MET A O 1
ATOM 1528 N N . GLY A 1 193 ? 10.798 -25.349 -1.866 1.00 46.81 193 GLY A N 1
ATOM 1529 C CA . GLY A 1 193 ? 9.706 -25.763 -2.750 1.00 46.81 193 GLY A CA 1
ATOM 1530 C C . GLY A 1 193 ? 9.920 -25.616 -4.252 1.00 46.81 193 GLY A C 1
ATOM 1531 O O . GLY A 1 193 ? 9.545 -24.606 -4.841 1.00 46.81 193 GLY A O 1
ATOM 1532 N N . GLY A 1 194 ? 10.394 -26.689 -4.889 1.00 39.34 194 GLY A N 1
ATOM 1533 C CA . GLY A 1 194 ? 10.207 -26.893 -6.322 1.00 39.34 194 GLY A CA 1
ATOM 1534 C C . GLY A 1 194 ? 8.716 -26.945 -6.665 1.00 39.34 194 GLY A C 1
ATOM 1535 O O . GLY A 1 194 ? 7.982 -27.793 -6.162 1.00 39.34 194 GLY A O 1
ATOM 1536 N N . TYR A 1 195 ? 8.276 -26.014 -7.504 1.00 54.06 195 TYR A N 1
ATOM 1537 C CA . TYR A 1 195 ? 6.998 -26.072 -8.204 1.00 54.06 195 TYR A CA 1
ATOM 1538 C C . TYR A 1 195 ? 7.188 -26.945 -9.454 1.00 54.06 195 TYR A C 1
ATOM 1540 O O . TYR A 1 195 ? 7.998 -26.619 -10.322 1.00 54.06 195 TYR A O 1
ATOM 1548 N N . ASP A 1 196 ? 6.470 -28.068 -9.506 1.00 51.09 196 ASP A N 1
ATOM 1549 C CA . ASP A 1 196 ? 6.338 -28.939 -10.678 1.00 51.09 196 ASP A CA 1
ATOM 1550 C C . ASP A 1 196 ? 5.081 -28.516 -11.471 1.00 51.09 196 ASP A C 1
ATOM 1552 O O . ASP A 1 196 ? 3.978 -28.570 -10.920 1.00 51.09 196 ASP A O 1
ATOM 1556 N N . PRO A 1 197 ? 5.200 -28.071 -12.738 1.00 51.59 197 PRO A N 1
ATOM 1557 C CA . PRO A 1 197 ? 4.062 -27.610 -13.535 1.00 51.59 197 PRO A CA 1
ATOM 1558 C C . PRO A 1 197 ? 3.159 -28.705 -14.131 1.00 51.59 197 PRO A C 1
ATOM 1560 O O . PRO A 1 197 ? 2.290 -28.363 -14.932 1.00 51.59 197 PRO A O 1
ATOM 1563 N N . THR A 1 198 ? 3.352 -29.998 -13.850 1.00 51.00 198 THR A N 1
ATOM 1564 C CA . THR A 1 198 ? 2.782 -31.062 -14.711 1.00 51.00 198 THR A CA 1
ATOM 1565 C C . THR A 1 198 ? 1.508 -31.766 -14.225 1.00 51.00 198 THR A C 1
ATOM 1567 O O . THR A 1 198 ? 1.077 -32.732 -14.847 1.00 51.00 198 THR A O 1
ATOM 1570 N N . LEU A 1 199 ? 0.817 -31.268 -13.197 1.00 57.47 199 LEU A N 1
ATOM 1571 C CA . LEU A 1 199 ? -0.410 -31.904 -12.691 1.00 57.47 199 LEU A CA 1
ATOM 1572 C C . LEU A 1 199 ? -1.583 -30.925 -12.591 1.00 57.47 199 LEU A C 1
ATOM 1574 O O . LEU A 1 199 ? -1.870 -30.395 -11.525 1.00 57.47 199 LEU A O 1
ATOM 1578 N N . HIS A 1 200 ? -2.264 -30.697 -13.718 1.00 54.12 200 HIS A N 1
ATOM 1579 C CA . HIS A 1 200 ? -3.730 -30.585 -13.771 1.00 54.12 200 HIS A CA 1
ATOM 1580 C C . HIS A 1 200 ? -4.209 -30.511 -15.229 1.00 54.12 200 HIS A C 1
ATOM 1582 O O . HIS A 1 200 ? -4.413 -29.441 -15.800 1.00 54.12 200 HIS A O 1
ATOM 1588 N N . GLN A 1 201 ? -4.427 -31.678 -15.826 1.00 53.41 201 GLN A N 1
ATOM 1589 C CA . GLN A 1 201 ? -5.328 -31.839 -16.960 1.00 53.41 201 GLN A CA 1
ATOM 1590 C C . GLN A 1 201 ? -6.195 -33.048 -16.642 1.00 53.41 201 GLN A C 1
ATOM 1592 O O . GLN A 1 201 ? -5.800 -34.173 -16.890 1.00 53.41 201 GLN A O 1
ATOM 1597 N N . ASP A 1 202 ? -7.301 -32.786 -15.954 1.00 45.41 202 ASP A N 1
ATOM 1598 C CA . ASP A 1 202 ? -8.545 -33.534 -16.097 1.00 45.41 202 ASP A CA 1
ATOM 1599 C C . ASP A 1 202 ? -9.613 -32.848 -15.251 1.00 45.41 202 ASP A C 1
ATOM 1601 O O . ASP A 1 202 ? -9.512 -32.768 -14.026 1.00 45.41 202 ASP A O 1
ATOM 1605 N N . LEU A 1 203 ? -10.580 -32.257 -15.953 1.00 48.22 203 LEU A N 1
ATOM 1606 C CA . LEU A 1 203 ? -12.025 -32.415 -15.768 1.00 48.22 203 LEU A CA 1
ATOM 1607 C C . LEU A 1 203 ? -12.725 -31.322 -16.595 1.00 48.22 203 LEU A C 1
ATOM 1609 O O . LEU A 1 203 ? -12.737 -30.144 -16.237 1.00 48.22 203 LEU A O 1
ATOM 1613 N N . SER A 1 204 ? -13.260 -31.750 -17.742 1.00 50.56 204 SER A N 1
ATOM 1614 C CA . SER A 1 204 ? -14.264 -31.023 -18.531 1.00 50.56 204 SER A CA 1
ATOM 1615 C C . SER A 1 204 ? -15.624 -31.020 -17.825 1.00 50.56 204 SER A C 1
ATOM 1617 O O . SER A 1 204 ? -15.841 -31.753 -16.855 1.00 50.56 204 SER A O 1
ATOM 1619 N N . PRO A 1 205 ? -16.552 -30.206 -18.334 1.00 61.81 205 PRO A N 1
ATOM 1620 C CA . PRO A 1 205 ? -17.761 -30.778 -18.937 1.00 61.81 205 PRO A CA 1
ATOM 1621 C C . PRO A 1 205 ? -17.748 -30.715 -20.465 1.00 61.81 205 PRO A C 1
ATOM 1623 O O . PRO A 1 205 ? -17.374 -29.650 -21.007 1.00 61.81 205 PRO A O 1
#